Protein AF-A0A8T1RZ19-F1 (afdb_monomer)

Nearest PDB structures (foldseek):
  5yfg-assembly1_A  TM=2.828E-01  e=3.530E+00  Homo sapiens

Sequence (236 aa):
MKEQFAKAVPTILQMCQPYFEYLESTARSYSSSLGTLQLSVRKRLLEISEQLALRLEQLVLMYASFSFVSLQDPDPFNVSSFFCGCFWLSEWLQVSVFRFCISAPYTAACLPRILYKKMCWNLDVLEEEVDARDRRRRQRPAYYFLCFRDMGREKAVKMKKVWSIGRWVPLIDRQHSSDILHSVLCPQTMVDLQPLLTIGFEEPSHTLATYLLVQTLSASPCAPLPCPGASREPLH

pLDDT: mean 74.81, std 19.63, range [32.34, 95.75]

Secondary structure (DSSP, 8-state):
-HHHHHHHHHHHHHHHHHHHHHHHHHHH-TT-TTTT--HHHHHHHHHHHHHHHHHHHHHHHHHHHTTSS--STT-TT--SEEEEEEEEEETTEEEEEEEEEEEEEEE-SSSS-EEEEEEEEEEEE------TT-TT--PPPEEEEEEEEE---TT-SS--EEEEEEEEEE----TT---TTTTTS--S-SEEEEEEEEEESSPPPHHHHHHHHHHHHHT-------------PPP-

InterPro domains:
  IPR021748 Protein of unknown function DUF3314 [PF11771] (63-217)

Foldseek 3Di:
DLQVLLVVLVVVLVVCAVLLAVLCACLPAPPNPCVPVDPVVSVVSVVVLLVVVVVSLVVVVVCVVVVSYDCDDPDPSHPQKGWSHKYHLDPFKIKTKMAGSFFCWAQFPDPPRTKTFGMKIWIGGHDDPDDPPCVPCRPPIKMKTWIWDFPDDPPDPDTQIWIFMWIKDAPDDPVPDPDPPVVVPDPHRRIHTHTQGTDGRDDDGSSVVVVVVSCSVVVPPDDDPPDPDDDDDDDD

Organism: Chelydra serpentina (NCBI:txid8475)

Structure (mmCIF, N/CA/C/O backbone):
data_AF-A0A8T1RZ19-F1
#
_entry.id   AF-A0A8T1RZ19-F1
#
loop_
_atom_site.group_PDB
_atom_site.id
_atom_site.type_symbol
_atom_site.label_atom_id
_atom_site.label_alt_id
_atom_site.label_comp_id
_atom_site.label_asym_id
_atom_site.label_entity_id
_atom_site.label_seq_id
_atom_site.pdbx_PDB_ins_code
_atom_site.Cartn_x
_atom_site.Cartn_y
_atom_site.Cartn_z
_atom_site.occupancy
_atom_site.B_iso_or_equiv
_atom_site.auth_seq_id
_atom_site.auth_comp_id
_atom_site.auth_asym_id
_atom_site.auth_atom_id
_atom_site.pdbx_PDB_model_num
ATOM 1 N N . MET A 1 1 ? -1.738 16.190 28.076 1.00 62.28 1 MET A N 1
ATOM 2 C CA . MET A 1 1 ? -1.172 14.823 28.004 1.00 62.28 1 MET A CA 1
ATOM 3 C C . MET A 1 1 ? -1.719 14.041 26.806 1.00 62.28 1 MET A C 1
ATOM 5 O O . MET A 1 1 ? -0.939 13.748 25.914 1.00 62.28 1 MET A O 1
ATOM 9 N N . LYS A 1 2 ? -3.036 13.787 26.702 1.00 71.94 2 LYS A N 1
ATOM 10 C CA . LYS A 1 2 ? -3.654 13.079 25.555 1.00 71.94 2 LYS A CA 1
ATOM 11 C C . LYS A 1 2 ? -3.298 13.679 24.181 1.00 71.94 2 LYS A C 1
ATOM 13 O O . LYS A 1 2 ? -2.942 12.959 23.260 1.00 71.94 2 LYS A O 1
ATOM 18 N N . GLU A 1 3 ? -3.313 15.006 24.081 1.00 75.75 3 GLU A N 1
ATOM 19 C CA . GLU A 1 3 ? -3.005 15.741 22.845 1.00 75.75 3 GLU A CA 1
ATOM 20 C C . GLU A 1 3 ? -1.529 15.634 22.410 1.00 75.75 3 GLU A C 1
ATOM 22 O O . GLU A 1 3 ? -1.227 15.639 21.222 1.00 75.75 3 GLU A O 1
ATOM 27 N N . GLN A 1 4 ? -0.597 15.488 23.358 1.00 80.12 4 GLN A N 1
ATOM 28 C CA . GLN A 1 4 ? 0.822 15.284 23.039 1.00 80.12 4 GLN A CA 1
ATOM 29 C C . GLN A 1 4 ? 1.044 13.894 22.429 1.00 80.12 4 GLN A C 1
ATOM 31 O O . GLN A 1 4 ? 1.753 13.772 21.435 1.00 80.12 4 GLN A O 1
ATOM 36 N N . PHE A 1 5 ? 0.378 12.865 22.965 1.00 78.12 5 PHE A N 1
ATOM 37 C CA . PHE A 1 5 ? 0.396 11.516 22.390 1.00 78.12 5 PHE A CA 1
ATOM 38 C C . PHE A 1 5 ? -0.295 11.453 21.023 1.00 78.12 5 PHE A C 1
ATOM 40 O O . PHE A 1 5 ? 0.210 10.788 20.122 1.00 78.12 5 PHE A O 1
ATOM 47 N N . ALA A 1 6 ? -1.392 12.196 20.842 1.00 79.19 6 ALA A N 1
ATOM 48 C CA . ALA A 1 6 ? -2.078 12.311 19.556 1.00 79.19 6 ALA A CA 1
ATOM 49 C C . ALA A 1 6 ? -1.181 12.930 18.467 1.00 79.19 6 ALA A C 1
ATOM 51 O O . ALA A 1 6 ? -1.214 12.486 17.325 1.00 79.19 6 ALA A O 1
ATOM 52 N N . LYS A 1 7 ? -0.333 13.907 18.820 1.00 84.31 7 LYS A N 1
ATOM 53 C CA . LYS A 1 7 ? 0.629 14.538 17.894 1.00 84.31 7 LYS A CA 1
ATOM 54 C C . LYS A 1 7 ? 1.897 13.706 17.673 1.00 84.31 7 LYS A C 1
ATOM 56 O O . LYS A 1 7 ? 2.515 13.805 16.612 1.00 84.31 7 LYS A O 1
ATOM 61 N N . ALA A 1 8 ? 2.286 12.878 18.643 1.00 88.00 8 ALA A N 1
ATOM 62 C CA . ALA A 1 8 ? 3.499 12.068 18.562 1.00 88.00 8 ALA A CA 1
ATOM 63 C C . ALA A 1 8 ? 3.444 11.045 17.417 1.00 88.00 8 ALA A C 1
ATOM 65 O O . ALA A 1 8 ? 4.422 10.902 16.689 1.00 88.00 8 ALA A O 1
ATOM 66 N N . VAL A 1 9 ? 2.305 10.372 17.217 1.00 88.62 9 VAL A N 1
ATOM 67 C CA . VAL A 1 9 ? 2.172 9.327 16.186 1.00 88.62 9 VAL A CA 1
ATOM 68 C C . VAL A 1 9 ? 2.323 9.887 14.763 1.00 88.62 9 VAL A C 1
ATOM 70 O O . VAL A 1 9 ? 3.216 9.409 14.063 1.00 88.62 9 VAL A O 1
ATOM 73 N N . PRO A 1 10 ? 1.571 10.922 14.328 1.00 87.00 10 PRO A N 1
ATOM 74 C CA . PRO A 1 10 ? 1.805 11.569 13.034 1.00 87.00 10 PRO A CA 1
ATOM 75 C C . PRO A 1 10 ? 3.248 12.055 12.856 1.00 87.00 10 PRO A C 1
ATOM 77 O O . PRO A 1 10 ? 3.829 11.875 11.790 1.00 87.00 10 PRO A O 1
ATOM 80 N N . THR A 1 11 ? 3.852 12.611 13.914 1.00 90.19 11 THR A N 1
ATOM 81 C CA . THR A 1 11 ? 5.241 13.095 13.876 1.00 90.19 11 THR A CA 1
ATOM 82 C C . THR A 1 11 ? 6.224 11.950 13.632 1.00 90.19 11 THR A C 1
ATOM 84 O O . THR A 1 11 ? 7.093 12.062 12.774 1.00 90.19 11 THR A O 1
ATOM 87 N N . ILE A 1 12 ? 6.083 10.823 14.339 1.00 91.50 12 ILE A N 1
ATOM 88 C CA . ILE A 1 12 ? 6.922 9.633 14.132 1.00 91.50 12 ILE A CA 1
ATOM 89 C C . ILE A 1 12 ? 6.754 9.107 12.706 1.00 91.50 12 ILE A C 1
ATOM 91 O O . ILE A 1 12 ? 7.752 8.851 12.037 1.00 91.50 12 ILE A O 1
ATOM 95 N N . LEU A 1 13 ? 5.514 8.999 12.218 1.00 90.88 13 LEU A N 1
ATOM 96 C CA . LEU A 1 13 ? 5.245 8.553 10.851 1.00 90.88 13 LEU A CA 1
ATOM 97 C C . LEU A 1 13 ? 5.923 9.465 9.821 1.00 90.88 13 LEU A C 1
ATOM 99 O O . LEU A 1 13 ? 6.541 8.958 8.888 1.00 90.88 13 LEU A O 1
ATOM 103 N N . GLN A 1 14 ? 5.872 10.786 10.019 1.00 90.62 14 GLN A N 1
ATOM 104 C CA . GLN A 1 14 ? 6.547 11.762 9.164 1.00 90.62 14 GLN A CA 1
ATOM 105 C C . GLN A 1 14 ? 8.076 11.631 9.229 1.00 90.62 14 GLN A C 1
ATOM 107 O O . GLN A 1 14 ? 8.735 11.618 8.193 1.00 90.62 14 GLN A O 1
ATOM 112 N N . MET A 1 15 ? 8.651 11.468 10.423 1.00 93.25 15 MET A N 1
ATOM 113 C CA . MET A 1 15 ? 10.097 11.266 10.591 1.00 93.25 15 MET A CA 1
ATOM 114 C C . MET A 1 15 ? 10.593 9.967 9.944 1.00 93.25 15 MET A C 1
ATOM 116 O O . MET A 1 15 ? 11.749 9.895 9.532 1.00 93.25 15 MET A O 1
ATOM 120 N N . CYS A 1 16 ? 9.740 8.946 9.832 1.00 93.75 16 CYS A N 1
ATOM 121 C CA . CYS A 1 16 ? 10.072 7.693 9.157 1.00 93.75 16 CYS A CA 1
ATOM 122 C C . CYS A 1 16 ? 10.034 7.788 7.620 1.00 93.75 16 CYS A C 1
ATOM 124 O O . CYS A 1 16 ? 10.650 6.950 6.963 1.00 93.75 16 CYS A O 1
ATOM 126 N N . GLN A 1 17 ? 9.362 8.788 7.036 1.00 93.81 17 GLN A N 1
ATOM 127 C CA . GLN A 1 17 ? 9.228 8.935 5.577 1.00 93.81 17 GLN A CA 1
ATOM 128 C C . GLN A 1 17 ? 10.561 8.904 4.810 1.00 93.81 17 GLN A C 1
ATOM 130 O O . GLN A 1 17 ? 10.668 8.079 3.902 1.00 93.81 17 GLN A O 1
ATOM 135 N N . PRO A 1 18 ? 11.599 9.691 5.171 1.00 94.38 18 PRO A N 1
ATOM 136 C CA . PRO A 1 18 ? 12.872 9.666 4.444 1.00 94.38 18 PRO A CA 1
ATOM 137 C C . PRO A 1 18 ? 13.577 8.304 4.509 1.00 94.38 18 PRO A C 1
ATOM 139 O O . PRO A 1 18 ? 14.281 7.925 3.576 1.00 94.38 18 PRO A O 1
ATOM 142 N N . TYR A 1 19 ? 13.373 7.530 5.581 1.00 94.62 19 TYR A N 1
ATOM 143 C CA . TYR A 1 19 ? 13.935 6.182 5.692 1.00 94.62 19 TYR A CA 1
ATOM 144 C C . TYR A 1 19 ? 13.246 5.216 4.732 1.00 94.62 19 TYR A C 1
ATOM 146 O O . TYR A 1 19 ? 13.922 4.452 4.047 1.00 94.62 19 TYR A O 1
ATOM 154 N N . PHE A 1 20 ? 11.915 5.264 4.651 1.00 95.12 20 PHE A N 1
ATOM 155 C CA . PHE A 1 20 ? 11.170 4.470 3.677 1.00 95.12 20 PHE A CA 1
ATOM 156 C C . PHE A 1 20 ? 11.529 4.837 2.243 1.00 95.12 20 PHE A C 1
ATOM 158 O O . PHE A 1 20 ? 11.749 3.950 1.423 1.00 95.12 20 PHE A O 1
ATOM 165 N N . GLU A 1 21 ? 11.617 6.133 1.951 1.00 93.62 21 GLU A N 1
ATOM 166 C CA . GLU A 1 21 ? 12.041 6.625 0.646 1.00 93.62 21 GLU A CA 1
ATOM 167 C C . GLU A 1 21 ? 13.426 6.093 0.288 1.00 93.62 21 GLU A C 1
ATOM 169 O O . GLU A 1 21 ? 13.589 5.499 -0.774 1.00 93.62 21 GLU A O 1
ATOM 174 N N . TYR A 1 22 ? 14.404 6.189 1.189 1.00 93.75 22 TYR A N 1
ATOM 175 C CA . TYR A 1 22 ? 15.738 5.642 0.950 1.00 93.75 22 TYR A CA 1
ATOM 176 C C . TYR A 1 22 ? 15.725 4.123 0.710 1.00 93.75 22 TYR A C 1
ATOM 178 O O . TYR A 1 22 ? 16.324 3.649 -0.257 1.00 93.75 22 TYR A O 1
ATOM 186 N N . LEU A 1 23 ? 15.036 3.350 1.560 1.00 94.31 23 LEU A N 1
ATOM 187 C CA . LEU A 1 23 ? 14.988 1.887 1.460 1.00 94.31 23 LEU A CA 1
ATOM 188 C C . LEU A 1 23 ? 14.327 1.422 0.155 1.00 94.31 23 LEU A C 1
ATOM 190 O O . LEU A 1 23 ? 14.904 0.602 -0.564 1.00 94.31 23 LEU A O 1
ATOM 194 N N . GLU A 1 24 ? 13.139 1.940 -0.161 1.00 93.62 24 GLU A N 1
ATOM 195 C CA . GLU A 1 24 ? 12.379 1.533 -1.346 1.00 93.62 24 GLU A CA 1
ATOM 196 C C . GLU A 1 24 ? 13.018 2.058 -2.637 1.00 93.62 24 GLU A C 1
ATOM 198 O O . GLU A 1 24 ? 13.171 1.290 -3.590 1.00 93.62 24 GLU A O 1
ATOM 203 N N . SER A 1 25 ? 13.469 3.318 -2.675 1.00 92.62 25 SER A N 1
ATOM 204 C CA . SER A 1 25 ? 14.118 3.881 -3.867 1.00 92.62 25 SER A CA 1
ATOM 205 C C . SER A 1 25 ? 15.413 3.143 -4.203 1.00 92.62 25 SER A C 1
ATOM 207 O O . SER A 1 25 ? 15.614 2.772 -5.361 1.00 92.62 25 SER A O 1
ATOM 209 N N . THR A 1 26 ? 16.246 2.840 -3.202 1.00 91.88 26 THR A N 1
ATOM 210 C CA . THR A 1 26 ? 17.502 2.102 -3.391 1.00 91.88 26 THR A CA 1
ATOM 211 C C . THR A 1 26 ? 17.238 0.664 -3.831 1.00 91.88 26 THR A C 1
ATOM 213 O O . THR A 1 26 ? 17.933 0.140 -4.705 1.00 91.88 26 THR A O 1
ATOM 216 N N . ALA A 1 27 ? 16.226 0.007 -3.259 1.00 91.44 27 ALA A N 1
ATOM 217 C CA . ALA A 1 27 ? 15.927 -1.385 -3.570 1.00 91.44 27 ALA A CA 1
ATOM 218 C C . ALA A 1 27 ? 15.228 -1.577 -4.927 1.00 91.44 27 ALA A C 1
ATOM 220 O O . ALA A 1 27 ? 15.421 -2.628 -5.546 1.00 91.44 27 ALA A O 1
ATOM 221 N N . ARG A 1 28 ? 14.418 -0.605 -5.378 1.00 90.94 28 ARG A N 1
ATOM 222 C CA . ARG A 1 28 ? 13.470 -0.788 -6.494 1.00 90.94 28 ARG A CA 1
ATOM 223 C C . ARG A 1 28 ? 13.643 0.133 -7.691 1.00 90.94 28 ARG A C 1
ATOM 225 O O . ARG A 1 28 ? 13.133 -0.223 -8.749 1.00 90.94 28 ARG A O 1
ATOM 232 N N . SER A 1 29 ? 14.293 1.289 -7.550 1.00 89.62 29 SER A N 1
ATOM 233 C CA . SER A 1 29 ? 14.332 2.253 -8.656 1.00 89.62 29 SER A CA 1
ATOM 234 C C . SER A 1 29 ? 15.105 1.708 -9.854 1.00 89.62 29 SER A C 1
ATOM 236 O O . SER A 1 29 ? 16.144 1.067 -9.682 1.00 89.62 29 SER A O 1
ATOM 238 N N . TYR A 1 30 ? 14.633 2.011 -11.065 1.00 82.25 30 TYR A N 1
ATOM 239 C CA . TYR A 1 30 ? 15.279 1.581 -12.310 1.00 82.25 30 TYR A CA 1
ATOM 240 C C . TYR A 1 30 ? 16.732 2.080 -12.412 1.00 82.25 30 TYR A C 1
ATOM 242 O O . TYR A 1 30 ? 17.606 1.349 -12.870 1.00 82.25 30 TYR A O 1
ATOM 250 N N . SER A 1 31 ? 17.000 3.298 -11.926 1.00 70.38 31 SER A N 1
ATOM 251 C CA . SER A 1 31 ? 18.318 3.941 -11.909 1.00 70.38 31 SER A CA 1
ATOM 252 C C . SER A 1 31 ? 19.182 3.536 -10.715 1.00 70.38 31 SER A C 1
ATOM 254 O O . SER A 1 31 ? 20.248 4.116 -10.510 1.00 70.38 31 SER A O 1
ATOM 256 N N . SER A 1 32 ? 18.736 2.568 -9.902 1.00 65.81 32 SER A N 1
ATOM 257 C CA . SER A 1 32 ? 19.468 2.133 -8.715 1.00 65.81 32 SER A CA 1
ATOM 258 C C . SER A 1 32 ? 20.886 1.712 -9.108 1.00 65.81 32 SER A C 1
ATOM 260 O O . SER A 1 32 ? 21.110 0.661 -9.721 1.00 65.81 32 SER A O 1
ATOM 262 N N . SER A 1 33 ? 21.851 2.551 -8.712 1.00 57.44 33 SER A N 1
ATOM 263 C CA . SER A 1 33 ? 23.290 2.410 -8.966 1.00 57.44 33 SER A CA 1
ATOM 264 C C . SER A 1 33 ? 23.886 1.150 -8.342 1.00 57.44 33 SER A C 1
ATOM 266 O O . SER A 1 33 ? 25.052 0.836 -8.575 1.00 57.44 33 SER A O 1
ATOM 268 N N . LEU A 1 34 ? 23.069 0.379 -7.610 1.00 58.97 34 LEU A N 1
ATOM 269 C CA . LEU A 1 34 ? 23.399 -0.980 -7.237 1.00 58.97 34 LEU A CA 1
ATOM 270 C C . LEU A 1 34 ? 23.739 -1.841 -8.470 1.00 58.97 34 LEU A C 1
ATOM 272 O O . LEU A 1 34 ? 24.503 -2.781 -8.328 1.00 58.97 34 LEU A O 1
ATOM 276 N N . GLY A 1 35 ? 23.238 -1.585 -9.683 1.00 58.53 35 GLY A N 1
ATOM 277 C CA . GLY A 1 35 ? 23.542 -2.469 -10.824 1.00 58.53 35 GLY A CA 1
ATOM 278 C C . GLY A 1 35 ? 23.246 -3.945 -10.483 1.00 58.53 35 GLY A C 1
ATOM 279 O O . GLY A 1 35 ? 22.230 -4.246 -9.847 1.00 58.53 35 GLY A O 1
ATOM 280 N N . THR A 1 36 ? 24.153 -4.870 -10.805 1.00 52.53 36 THR A N 1
ATOM 281 C CA . THR A 1 36 ? 24.126 -6.287 -10.374 1.00 52.53 36 THR A CA 1
ATOM 282 C C . THR A 1 36 ? 24.498 -6.511 -8.895 1.00 52.53 36 THR A C 1
ATOM 284 O O . THR A 1 36 ? 24.780 -7.647 -8.511 1.00 52.53 36 THR A O 1
ATOM 287 N N . LEU A 1 37 ? 24.529 -5.479 -8.035 1.00 55.84 37 LEU A N 1
ATOM 288 C CA . LEU A 1 37 ? 24.702 -5.656 -6.590 1.00 55.84 37 LEU A CA 1
ATOM 289 C C . LEU A 1 37 ? 23.656 -6.642 -6.088 1.00 55.84 37 LEU A C 1
ATOM 291 O O . LEU A 1 37 ? 22.471 -6.595 -6.441 1.00 55.84 37 LEU A O 1
ATOM 295 N N . GLN A 1 38 ? 24.191 -7.564 -5.294 1.00 70.62 38 GLN A N 1
ATOM 296 C CA . GLN A 1 38 ? 23.619 -8.856 -4.991 1.00 70.62 38 GLN A CA 1
ATOM 297 C C . GLN A 1 38 ? 22.138 -8.728 -4.633 1.00 70.62 38 GLN A C 1
ATOM 299 O O . GLN A 1 38 ? 21.756 -7.930 -3.776 1.00 70.62 38 GLN A O 1
ATOM 304 N N . LEU A 1 39 ? 21.304 -9.557 -5.263 1.00 80.25 39 LEU A N 1
ATOM 305 C CA . LEU A 1 39 ? 19.890 -9.748 -4.915 1.00 80.25 39 LEU A CA 1
ATOM 306 C C . LEU A 1 39 ? 19.666 -9.852 -3.393 1.00 80.25 39 LEU A C 1
ATOM 308 O O . LEU A 1 39 ? 18.619 -9.439 -2.902 1.00 80.25 39 LEU A O 1
ATOM 312 N N . SER A 1 40 ? 20.666 -10.335 -2.646 1.00 84.75 40 SER A N 1
ATOM 313 C CA . SER A 1 40 ? 20.707 -10.361 -1.182 1.00 84.75 40 SER A CA 1
ATOM 314 C C . SER A 1 40 ? 20.602 -8.978 -0.526 1.00 84.75 40 SER A C 1
ATOM 316 O O . SER A 1 40 ? 19.836 -8.833 0.421 1.00 84.75 40 SER A O 1
ATOM 318 N N . VAL A 1 41 ? 21.305 -7.954 -1.020 1.00 88.88 41 VAL A N 1
ATOM 319 C CA . VAL A 1 41 ? 21.268 -6.591 -0.459 1.00 88.88 41 VAL A CA 1
ATOM 320 C C . VAL A 1 41 ? 19.900 -5.966 -0.696 1.00 88.88 41 VAL A C 1
ATOM 322 O O . VAL A 1 41 ? 19.282 -5.480 0.247 1.00 88.88 41 VAL A O 1
ATOM 325 N N . ARG A 1 42 ? 19.379 -6.051 -1.928 1.00 88.75 42 ARG A N 1
ATOM 326 C CA . ARG A 1 42 ? 18.023 -5.572 -2.250 1.00 88.75 42 ARG A CA 1
ATOM 327 C C . ARG A 1 42 ? 16.979 -6.263 -1.384 1.00 88.75 42 ARG A C 1
ATOM 329 O O . ARG A 1 42 ? 16.167 -5.596 -0.753 1.00 88.75 42 ARG A O 1
ATOM 336 N N . LYS A 1 43 ? 17.046 -7.594 -1.292 1.00 90.44 43 LYS A N 1
ATOM 337 C CA . LYS A 1 43 ? 16.168 -8.378 -0.422 1.00 90.44 43 LYS A CA 1
ATOM 338 C C . LYS A 1 43 ? 16.259 -7.901 1.028 1.00 90.44 43 LYS A C 1
ATOM 340 O O . LYS A 1 43 ? 15.227 -7.706 1.657 1.00 90.44 43 LYS A O 1
ATOM 345 N N . ARG A 1 44 ? 17.467 -7.645 1.537 1.00 93.31 44 ARG A N 1
ATOM 346 C CA . ARG A 1 44 ? 17.668 -7.194 2.915 1.00 93.31 44 ARG A CA 1
ATOM 347 C C . ARG A 1 44 ? 17.086 -5.807 3.185 1.00 93.31 44 ARG A C 1
ATOM 349 O O . ARG A 1 44 ? 16.479 -5.611 4.231 1.00 93.31 44 ARG A O 1
ATOM 356 N N . LEU A 1 45 ? 17.237 -4.863 2.256 1.00 94.06 45 LEU A N 1
ATOM 357 C CA . LEU A 1 45 ? 16.629 -3.531 2.370 1.00 94.06 45 LEU A CA 1
ATOM 358 C C . LEU A 1 45 ? 15.099 -3.622 2.430 1.00 94.06 45 LEU A C 1
ATOM 360 O O . LEU A 1 45 ? 14.472 -2.970 3.262 1.00 94.06 45 LEU A O 1
ATOM 364 N N . LEU A 1 46 ? 14.508 -4.483 1.599 1.00 94.12 46 LEU A N 1
ATOM 365 C CA . LEU A 1 46 ? 13.065 -4.711 1.582 1.00 94.12 46 LEU A CA 1
ATOM 366 C C . LEU A 1 46 ? 12.563 -5.412 2.850 1.00 94.12 46 LEU A C 1
ATOM 368 O O . LEU A 1 46 ? 11.532 -5.024 3.388 1.00 94.12 46 LEU A O 1
ATOM 372 N N . GLU A 1 47 ? 13.315 -6.380 3.383 1.00 95.19 47 GLU A N 1
ATOM 373 C CA . GLU A 1 47 ? 13.028 -6.993 4.689 1.00 95.19 47 GLU A CA 1
ATOM 374 C C . GLU A 1 47 ? 13.012 -5.948 5.816 1.00 95.19 47 GLU A C 1
ATOM 376 O O . GLU A 1 47 ? 12.140 -5.990 6.683 1.00 95.19 47 GLU A O 1
ATOM 381 N N . ILE A 1 48 ? 13.952 -4.996 5.802 1.00 95.62 48 ILE A N 1
ATOM 382 C CA . ILE A 1 48 ? 14.000 -3.902 6.783 1.00 95.62 48 ILE A CA 1
ATOM 383 C C . ILE A 1 48 ? 12.795 -2.970 6.611 1.00 95.62 48 ILE A C 1
ATOM 385 O O . ILE A 1 48 ? 12.156 -2.626 7.606 1.00 95.62 48 ILE A O 1
ATOM 389 N N . SER A 1 49 ? 12.459 -2.599 5.370 1.00 95.50 49 SER A N 1
ATOM 390 C CA . SER A 1 49 ? 11.272 -1.788 5.062 1.00 95.50 49 SER A CA 1
ATOM 391 C C . SER A 1 49 ? 9.994 -2.455 5.589 1.00 95.50 49 SER A C 1
ATOM 393 O O . SER A 1 49 ? 9.188 -1.823 6.273 1.00 95.50 49 SER A O 1
ATOM 395 N N . GLU A 1 50 ? 9.855 -3.767 5.378 1.00 94.94 50 GLU A N 1
ATOM 396 C CA . GLU A 1 50 ? 8.696 -4.551 5.820 1.00 94.94 50 GLU A CA 1
ATOM 397 C C . GLU A 1 50 ? 8.591 -4.581 7.342 1.00 94.94 50 GLU A C 1
ATOM 399 O O . GLU A 1 50 ? 7.530 -4.315 7.910 1.00 94.94 50 GLU A O 1
ATOM 404 N N . GLN A 1 51 ? 9.704 -4.845 8.026 1.00 95.75 51 GLN A N 1
ATOM 405 C CA . GLN A 1 51 ? 9.737 -4.834 9.484 1.00 95.75 51 GLN A CA 1
ATOM 406 C C . GLN A 1 51 ? 9.392 -3.453 10.044 1.00 95.75 51 GLN A C 1
ATOM 408 O O . GLN A 1 51 ? 8.610 -3.369 10.991 1.00 95.75 51 GLN A O 1
ATOM 413 N N . LEU A 1 52 ? 9.922 -2.377 9.458 1.00 94.81 52 LEU A N 1
ATOM 414 C CA . LEU A 1 52 ? 9.615 -1.015 9.885 1.00 94.81 52 LEU A CA 1
ATOM 415 C C . LEU A 1 52 ? 8.124 -0.699 9.705 1.00 94.81 52 LEU A C 1
ATOM 417 O O . LEU A 1 52 ? 7.488 -0.224 10.646 1.00 94.81 52 LEU A O 1
ATOM 421 N N . ALA A 1 53 ? 7.544 -1.028 8.547 1.00 94.00 53 ALA A N 1
ATOM 422 C CA . ALA A 1 53 ? 6.121 -0.829 8.279 1.00 94.00 53 ALA A CA 1
ATOM 423 C C . ALA A 1 53 ? 5.238 -1.591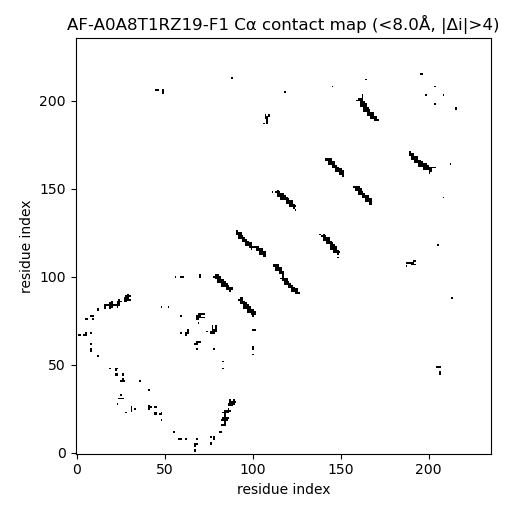 9.278 1.00 94.00 53 ALA A C 1
ATOM 425 O O . ALA A 1 53 ? 4.306 -1.015 9.839 1.00 94.00 53 ALA A O 1
ATOM 426 N N . LEU A 1 54 ? 5.564 -2.855 9.572 1.00 93.88 54 LEU A N 1
ATOM 427 C CA . LEU A 1 54 ? 4.838 -3.656 10.561 1.00 93.88 54 LEU A CA 1
ATOM 428 C C . LEU A 1 54 ? 4.931 -3.064 11.973 1.00 93.88 54 LEU A C 1
ATOM 430 O O . LEU A 1 54 ? 3.938 -3.048 12.700 1.00 93.88 54 LEU A O 1
ATOM 434 N N . ARG A 1 55 ? 6.104 -2.560 12.378 1.00 95.00 55 ARG A N 1
ATOM 435 C CA . ARG A 1 55 ? 6.278 -1.934 13.699 1.00 95.00 55 ARG A CA 1
ATOM 436 C C . ARG A 1 55 ? 5.520 -0.619 13.825 1.00 95.00 55 ARG A C 1
ATOM 438 O O . ARG A 1 55 ? 4.927 -0.376 14.874 1.00 95.00 55 ARG A O 1
ATOM 445 N N . LEU A 1 56 ? 5.494 0.196 12.774 1.00 93.81 56 LEU A N 1
ATOM 446 C CA . LEU A 1 56 ? 4.715 1.434 12.764 1.00 93.81 56 LEU A CA 1
ATOM 447 C C . LEU A 1 56 ? 3.213 1.159 12.772 1.00 93.81 56 LEU A C 1
ATOM 449 O O . LEU A 1 56 ? 2.489 1.795 13.531 1.00 93.81 56 LEU A O 1
ATOM 453 N N . GLU A 1 57 ? 2.747 0.167 12.014 1.00 93.00 57 GLU A N 1
ATOM 454 C CA . GLU A 1 57 ? 1.348 -0.263 12.062 1.00 93.00 57 GLU A CA 1
ATOM 455 C C . GLU A 1 57 ? 0.953 -0.718 13.478 1.00 93.00 57 GLU A C 1
ATOM 457 O O . GLU A 1 57 ? -0.057 -0.264 14.015 1.00 93.00 57 GLU A O 1
ATOM 462 N N . GLN A 1 58 ? 1.776 -1.552 14.123 1.00 93.62 58 GLN A N 1
ATOM 463 C CA . GLN A 1 58 ? 1.558 -1.983 15.510 1.00 93.62 58 GLN A CA 1
ATOM 464 C C . GLN A 1 58 ? 1.515 -0.801 16.486 1.00 93.62 58 GLN A C 1
ATOM 466 O O . GLN A 1 58 ? 0.655 -0.765 17.366 1.00 93.62 58 GLN A O 1
ATOM 471 N N . LEU A 1 59 ? 2.414 0.174 16.322 1.00 93.06 59 LEU A N 1
ATOM 472 C CA . LEU A 1 59 ? 2.445 1.390 17.132 1.00 93.06 59 LEU A CA 1
ATOM 473 C C . LEU A 1 59 ? 1.147 2.194 16.972 1.00 93.06 59 LEU A C 1
ATOM 475 O O . LEU A 1 59 ? 0.529 2.561 17.970 1.00 93.06 59 LEU A O 1
ATOM 479 N N . VAL A 1 60 ? 0.706 2.431 15.734 1.00 91.25 60 VAL A N 1
ATOM 480 C CA . VAL A 1 60 ? -0.528 3.174 15.441 1.00 91.25 60 VAL A CA 1
ATOM 481 C C . VAL A 1 60 ? -1.746 2.458 16.029 1.00 91.25 60 VAL A C 1
ATOM 483 O O . VAL A 1 60 ? -2.552 3.086 16.715 1.00 91.25 60 VAL A O 1
ATOM 486 N N . LEU A 1 61 ? -1.859 1.142 15.827 1.00 91.38 61 LEU A N 1
ATOM 487 C CA . LEU A 1 61 ? -2.956 0.334 16.368 1.00 91.38 61 LEU A CA 1
ATOM 488 C C . LEU A 1 61 ? -2.974 0.335 17.899 1.00 91.38 61 LEU A C 1
ATOM 490 O O . LEU A 1 61 ? -4.041 0.446 18.504 1.00 91.38 61 LEU A O 1
ATOM 494 N N . MET A 1 62 ? -1.803 0.269 18.535 1.00 92.25 62 MET A N 1
ATOM 495 C CA . MET A 1 62 ? -1.688 0.377 19.986 1.00 92.25 62 MET A CA 1
ATOM 496 C C . MET A 1 62 ? -2.213 1.734 20.474 1.00 92.25 62 MET A C 1
ATOM 498 O O . MET A 1 62 ? -3.047 1.775 21.375 1.00 92.25 62 MET A O 1
ATOM 502 N N . TYR A 1 63 ? -1.802 2.844 19.857 1.00 89.94 63 TYR A N 1
ATOM 503 C CA . TYR A 1 63 ? -2.285 4.177 20.239 1.00 89.94 63 TYR A CA 1
ATOM 504 C C . TYR A 1 63 ? -3.786 4.358 19.973 1.00 89.94 63 TYR A C 1
ATOM 506 O O . TYR A 1 63 ? -4.487 4.974 20.781 1.00 89.94 63 TYR A O 1
ATOM 514 N N . ALA A 1 64 ? -4.298 3.785 18.882 1.00 89.06 64 ALA A N 1
ATOM 515 C CA . ALA A 1 64 ? -5.723 3.779 18.577 1.00 89.06 64 ALA A CA 1
ATOM 516 C C . ALA A 1 64 ? -6.523 2.989 19.628 1.00 89.06 64 ALA A C 1
ATOM 518 O O . ALA A 1 64 ? -7.595 3.431 20.035 1.00 89.06 64 ALA A O 1
ATOM 519 N N . SER A 1 65 ? -5.981 1.876 20.143 1.00 89.94 65 SER A N 1
ATOM 520 C CA . SER A 1 65 ? -6.631 1.073 21.194 1.00 89.94 65 SER A CA 1
ATOM 521 C C . SER A 1 65 ? -6.827 1.843 22.506 1.00 89.94 65 SER A C 1
ATOM 523 O O . SER A 1 65 ? -7.823 1.646 23.197 1.00 89.94 65 SER A O 1
ATOM 525 N N . PHE A 1 66 ? -5.942 2.800 22.801 1.00 88.50 66 PHE A N 1
ATOM 526 C CA . PHE A 1 66 ? -6.076 3.730 23.927 1.00 88.50 66 PHE A CA 1
ATOM 527 C C . PHE A 1 66 ? -6.881 4.996 23.582 1.00 88.50 66 PHE A C 1
ATOM 529 O O . PHE A 1 66 ? -6.964 5.925 24.387 1.00 88.50 66 PHE A O 1
ATOM 536 N N . SER A 1 67 ? -7.484 5.059 22.389 1.00 85.25 67 SER A N 1
ATOM 537 C CA . SER A 1 67 ? -8.230 6.220 21.885 1.00 85.25 67 SER A CA 1
ATOM 538 C C . SER A 1 67 ? -7.403 7.516 21.864 1.00 85.25 67 SER A C 1
ATOM 540 O O . SER A 1 67 ? -7.946 8.604 22.094 1.00 85.25 67 SER A O 1
ATOM 542 N N . PHE A 1 68 ? -6.085 7.409 21.640 1.00 83.44 68 PHE A N 1
ATOM 543 C CA . PHE A 1 68 ? -5.195 8.564 21.467 1.00 83.44 68 PHE A CA 1
ATOM 544 C C . PHE A 1 68 ? -5.212 9.116 20.044 1.00 83.44 68 PHE A C 1
ATOM 546 O O . PHE A 1 68 ? -5.018 10.314 19.870 1.00 83.44 68 PHE A O 1
ATOM 553 N N . VAL A 1 69 ? -5.461 8.260 19.055 1.00 83.38 69 VAL A N 1
ATOM 554 C CA . VAL A 1 69 ? -5.578 8.622 17.638 1.00 83.38 69 VAL A CA 1
ATOM 555 C C . VAL A 1 69 ? -6.836 7.992 17.049 1.00 83.38 69 VAL A C 1
ATOM 557 O O . VAL A 1 69 ? -7.199 6.876 17.432 1.00 83.38 69 VAL A O 1
ATOM 560 N N . SER A 1 70 ? -7.500 8.693 16.128 1.00 80.88 70 SER A N 1
ATOM 561 C CA . SER A 1 70 ? -8.560 8.105 15.309 1.00 80.88 70 SER A CA 1
ATOM 562 C C . SER A 1 70 ? -7.978 7.550 14.018 1.00 80.88 70 SER A C 1
ATOM 564 O O . SER A 1 70 ? -7.043 8.099 13.436 1.00 80.88 70 SER A O 1
ATOM 566 N N . LEU A 1 71 ? -8.580 6.462 13.557 1.00 80.25 71 LEU A N 1
ATOM 567 C CA . LEU A 1 71 ? -8.303 5.869 12.252 1.00 80.25 71 LEU A CA 1
ATOM 568 C C . LEU A 1 71 ? -9.484 6.055 11.289 1.00 80.25 71 LEU A C 1
ATOM 570 O O . LEU A 1 71 ? -9.545 5.395 10.257 1.00 80.25 71 LEU A O 1
ATOM 574 N N . GLN A 1 72 ? -10.448 6.907 11.646 1.00 72.06 72 GLN A N 1
ATOM 575 C CA . GLN A 1 72 ? -11.606 7.219 10.813 1.00 72.06 72 GLN A CA 1
ATOM 576 C C . GLN A 1 72 ? -11.346 8.465 9.957 1.00 72.06 72 GLN A C 1
ATOM 578 O O . GLN A 1 72 ? -10.720 9.422 10.413 1.00 72.06 72 GLN A O 1
ATOM 583 N N . ASP A 1 73 ? -11.896 8.469 8.740 1.00 60.34 73 ASP A N 1
ATOM 584 C CA . ASP A 1 73 ? -11.600 9.471 7.709 1.00 60.34 73 ASP A CA 1
ATOM 585 C C . ASP A 1 73 ? -12.002 10.943 7.958 1.00 60.34 73 ASP A C 1
ATOM 587 O O . ASP A 1 73 ? -11.447 11.785 7.256 1.00 60.34 73 ASP A O 1
ATOM 591 N N . PRO A 1 74 ? -12.853 11.343 8.929 1.00 55.09 74 PRO A N 1
ATOM 592 C CA . PRO A 1 74 ? -13.076 12.772 9.169 1.00 55.09 74 PRO A CA 1
ATOM 593 C C . PRO A 1 74 ? -12.120 13.422 10.196 1.00 55.09 74 PRO A C 1
ATOM 595 O O . PRO A 1 74 ? -12.290 14.605 10.483 1.00 55.09 74 PRO A O 1
ATOM 598 N N . ASP A 1 75 ? -11.142 12.709 10.778 1.00 53.09 75 ASP A N 1
ATOM 599 C CA . ASP A 1 75 ? -10.235 13.283 11.797 1.00 53.09 75 ASP A CA 1
ATOM 600 C C . ASP A 1 75 ? -9.073 14.095 11.165 1.00 53.09 75 ASP A C 1
ATOM 602 O O . ASP A 1 75 ? -8.360 13.569 10.309 1.00 53.09 75 ASP A O 1
ATOM 606 N N . PRO A 1 76 ? -8.803 15.350 11.582 1.00 50.62 76 PRO A N 1
ATOM 607 C CA . PRO A 1 76 ? -7.612 16.096 11.154 1.00 50.62 76 PRO A CA 1
ATOM 608 C C . PRO A 1 76 ? -6.268 15.432 11.522 1.00 50.62 76 PRO A C 1
ATOM 610 O O . PRO A 1 76 ? -5.256 15.735 10.893 1.00 50.62 76 PRO A O 1
ATOM 613 N N . PHE A 1 77 ? -6.235 14.533 12.512 1.00 56.22 77 PHE A N 1
ATOM 614 C CA . PHE A 1 77 ? -5.068 13.719 12.888 1.00 56.22 77 PHE A CA 1
ATOM 615 C C . PHE A 1 77 ? -5.164 12.274 12.381 1.00 56.22 77 PHE A C 1
ATOM 617 O O . PHE A 1 77 ? -4.526 11.379 12.938 1.00 56.22 77 PHE A O 1
ATOM 624 N N . ASN A 1 78 ? -5.981 12.030 11.356 1.00 67.69 78 ASN A N 1
ATOM 625 C CA . ASN A 1 78 ? -6.187 10.706 10.790 1.00 67.69 78 ASN A CA 1
ATOM 626 C C . ASN A 1 78 ? -4.853 10.069 10.359 1.00 67.69 78 ASN A C 1
ATOM 628 O O . ASN A 1 78 ? -4.193 10.513 9.422 1.00 67.69 78 ASN A O 1
ATOM 632 N N . VAL A 1 79 ? -4.486 8.988 11.050 1.00 77.81 79 VAL A N 1
ATOM 633 C CA . VAL A 1 79 ? -3.323 8.130 10.754 1.00 77.81 79 VAL A CA 1
ATOM 634 C C . VAL A 1 79 ? -3.771 6.758 10.240 1.00 77.81 79 VAL A C 1
ATOM 636 O O . VAL A 1 79 ? -3.097 5.745 10.434 1.00 77.81 79 VAL A O 1
ATOM 639 N N . SER A 1 80 ? -4.937 6.709 9.583 1.00 80.38 80 SER A N 1
ATOM 640 C CA . SER A 1 80 ? -5.492 5.507 8.942 1.00 80.38 80 SER A CA 1
ATOM 641 C C . SER A 1 80 ? -4.557 4.912 7.902 1.00 80.38 80 SER A C 1
ATOM 643 O O . SER A 1 80 ? -4.622 3.706 7.667 1.00 80.38 80 SER A O 1
ATOM 645 N N . SER A 1 81 ? -3.679 5.723 7.310 1.00 86.62 81 SER A N 1
ATOM 646 C CA . SER A 1 81 ? -2.609 5.266 6.438 1.00 86.62 81 SER A CA 1
ATOM 647 C C . SER A 1 81 ? -1.317 6.042 6.654 1.00 86.62 81 SER A C 1
ATOM 649 O O . SER A 1 81 ? -1.318 7.152 7.186 1.00 86.62 81 SER A O 1
ATOM 651 N N . PHE A 1 82 ? -0.205 5.444 6.238 1.00 89.38 82 PHE A N 1
ATOM 652 C CA . PHE A 1 82 ? 1.104 6.081 6.250 1.00 89.38 82 PHE A CA 1
ATOM 653 C C . PHE A 1 82 ? 1.905 5.721 5.000 1.00 89.38 82 PHE A C 1
ATOM 655 O O . PHE A 1 82 ? 1.653 4.711 4.340 1.00 89.38 82 PHE A O 1
ATOM 662 N N . PHE A 1 83 ? 2.866 6.581 4.677 1.00 90.19 83 PHE A N 1
ATOM 663 C CA . PHE A 1 83 ? 3.777 6.417 3.552 1.00 90.19 83 PHE A CA 1
ATOM 664 C C . PHE A 1 83 ? 4.794 5.306 3.832 1.00 90.19 83 PHE A C 1
ATOM 666 O O . PHE A 1 83 ? 5.433 5.292 4.883 1.00 90.19 83 PHE A O 1
ATOM 673 N N . CYS A 1 84 ? 4.947 4.392 2.878 1.00 92.06 84 CYS A N 1
ATOM 674 C CA . CYS A 1 84 ? 5.868 3.258 2.940 1.00 92.06 84 CYS A CA 1
ATOM 675 C C . CYS A 1 84 ? 6.999 3.349 1.914 1.00 92.06 84 CYS A C 1
ATOM 677 O O . CYS A 1 84 ? 7.735 2.382 1.763 1.00 92.06 84 CYS A O 1
ATOM 679 N N . GLY A 1 85 ? 7.155 4.485 1.234 1.00 93.00 85 GLY A N 1
ATOM 680 C CA . GLY A 1 85 ? 8.272 4.746 0.332 1.00 93.00 85 GLY A CA 1
ATOM 681 C C . GLY A 1 85 ? 7.827 5.122 -1.072 1.00 93.00 85 GLY A C 1
ATOM 682 O O . GLY A 1 85 ? 6.655 5.008 -1.437 1.00 93.00 85 GLY A O 1
ATOM 683 N N . CYS A 1 86 ? 8.789 5.578 -1.862 1.00 93.75 86 CYS A N 1
ATOM 684 C CA . CYS A 1 86 ? 8.606 5.880 -3.269 1.00 93.75 86 CYS A CA 1
ATOM 685 C C . CYS A 1 86 ? 9.810 5.380 -4.069 1.00 93.75 86 CYS A C 1
ATOM 687 O O . CYS A 1 86 ? 10.917 5.240 -3.544 1.00 93.75 86 CYS A O 1
ATOM 689 N N . PHE A 1 87 ? 9.585 5.056 -5.336 1.00 93.94 87 PHE A N 1
ATOM 690 C CA . PHE A 1 87 ? 10.634 4.598 -6.242 1.00 93.94 87 PHE A CA 1
ATOM 691 C C . PHE A 1 87 ? 10.244 4.850 -7.696 1.00 93.94 87 PHE A C 1
ATOM 693 O O . PHE A 1 87 ? 9.067 5.016 -8.022 1.00 93.94 87 PHE A O 1
ATOM 700 N N . TRP A 1 88 ? 11.241 4.853 -8.576 1.00 92.44 88 TRP A N 1
ATOM 701 C CA . TRP A 1 88 ? 11.044 5.082 -10.005 1.00 92.44 88 TRP A CA 1
ATOM 702 C C . TRP A 1 88 ? 11.004 3.763 -10.775 1.00 92.44 88 TRP A C 1
ATOM 704 O O . TRP A 1 88 ? 11.952 2.983 -10.723 1.00 92.44 88 TRP A O 1
ATOM 714 N N . LEU A 1 89 ? 9.928 3.516 -11.519 1.00 89.88 89 LEU A N 1
ATOM 715 C CA . LEU A 1 89 ? 9.822 2.378 -12.437 1.00 89.88 89 LEU A CA 1
ATOM 716 C C . LEU A 1 89 ? 10.507 2.637 -13.782 1.00 89.88 89 LEU A C 1
ATOM 718 O O . LEU A 1 89 ? 11.028 1.708 -14.393 1.00 89.88 89 LEU A O 1
ATOM 722 N N . SER A 1 90 ? 10.503 3.889 -14.227 1.00 87.19 90 SER A N 1
ATOM 723 C CA . SER A 1 90 ? 11.197 4.387 -15.417 1.00 87.19 90 SER A CA 1
ATOM 724 C C . SER A 1 90 ? 11.560 5.858 -15.206 1.00 87.19 90 SER A C 1
ATOM 726 O O . SER A 1 90 ? 11.249 6.423 -14.157 1.00 87.19 90 SER A O 1
ATOM 728 N N . GLU A 1 91 ? 12.186 6.494 -16.196 1.00 86.50 91 GLU A N 1
ATOM 729 C CA . GLU A 1 91 ? 12.545 7.922 -16.168 1.00 86.50 91 GLU A CA 1
ATOM 730 C C . GLU A 1 91 ? 11.352 8.855 -15.904 1.00 86.50 91 GLU A C 1
ATOM 732 O O . GLU A 1 91 ? 11.522 9.915 -15.312 1.00 86.50 91 GLU A O 1
ATOM 737 N N . TRP A 1 92 ? 10.142 8.440 -16.281 1.00 85.06 92 TRP A N 1
ATOM 738 C CA . TRP A 1 92 ? 8.922 9.244 -16.174 1.00 85.06 92 TRP A CA 1
ATOM 739 C C . TRP A 1 92 ? 7.860 8.639 -15.255 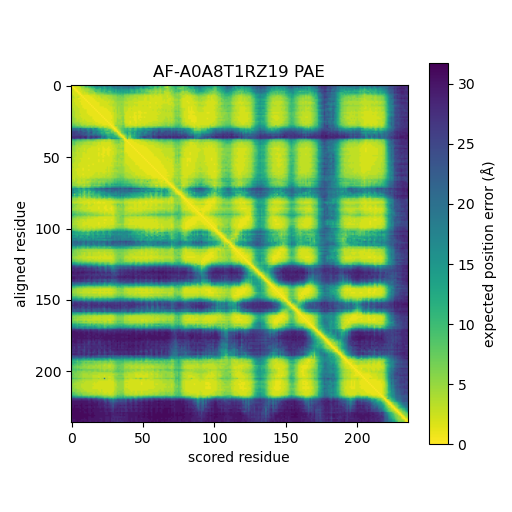1.00 85.06 92 TRP A C 1
ATOM 741 O O . TRP A 1 92 ? 6.802 9.235 -15.102 1.00 85.06 92 TRP A O 1
ATOM 751 N N . LEU A 1 93 ? 8.076 7.456 -14.669 1.00 89.00 93 LEU A N 1
ATOM 752 C CA . LEU A 1 93 ? 7.050 6.777 -13.873 1.00 89.00 93 LEU A CA 1
ATOM 753 C C . LEU A 1 93 ? 7.501 6.590 -12.428 1.00 89.00 93 LEU A C 1
ATOM 755 O O . LEU A 1 93 ? 8.354 5.746 -12.142 1.00 89.00 93 LEU A O 1
ATOM 759 N N . GLN A 1 94 ? 6.874 7.327 -11.515 1.00 91.69 94 GLN A N 1
ATOM 760 C CA . GLN A 1 94 ? 7.100 7.216 -10.079 1.00 91.69 94 GLN A CA 1
ATOM 761 C C . GLN A 1 94 ? 5.959 6.448 -9.412 1.00 91.69 94 GLN A C 1
ATOM 763 O O . GLN A 1 94 ? 4.788 6.612 -9.754 1.00 91.69 94 GLN A O 1
ATOM 768 N N . VAL A 1 95 ? 6.305 5.610 -8.438 1.00 92.25 95 VAL A N 1
ATOM 769 C CA . VAL A 1 95 ? 5.348 4.891 -7.598 1.00 92.25 95 VAL A CA 1
ATOM 770 C C . VAL A 1 95 ? 5.528 5.332 -6.158 1.00 92.25 95 VAL A C 1
ATOM 772 O O . VAL A 1 95 ? 6.607 5.155 -5.596 1.00 92.25 95 VAL A O 1
ATOM 775 N N . SER A 1 96 ? 4.460 5.840 -5.548 1.00 91.88 96 SER A N 1
ATOM 776 C CA . SER A 1 96 ? 4.387 6.105 -4.108 1.00 91.88 96 SER A CA 1
ATOM 777 C C . SER A 1 96 ? 3.529 5.050 -3.420 1.00 91.88 96 SER A C 1
ATOM 779 O O . SER A 1 96 ? 2.422 4.756 -3.873 1.00 91.88 96 SER A O 1
ATOM 781 N N . VAL A 1 97 ? 4.027 4.479 -2.325 1.00 92.75 97 VAL A N 1
ATOM 782 C CA . VAL A 1 97 ? 3.396 3.375 -1.594 1.00 92.75 97 VAL A CA 1
ATO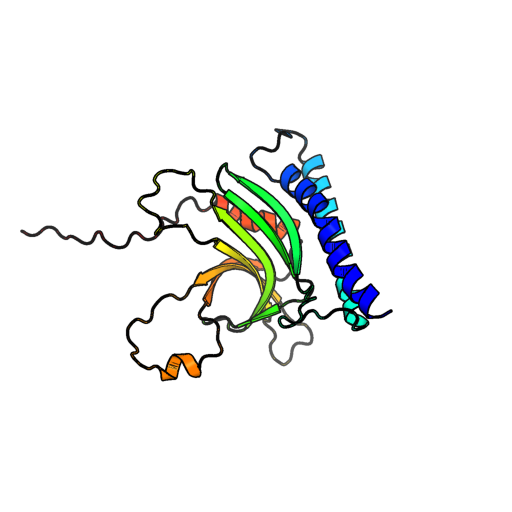M 783 C C . VAL A 1 97 ? 2.813 3.886 -0.284 1.00 92.75 97 VAL A C 1
ATOM 785 O O . VAL A 1 97 ? 3.500 4.543 0.496 1.00 92.75 97 VAL A O 1
ATOM 788 N N . PHE A 1 98 ? 1.568 3.521 0.002 1.00 91.44 98 PHE A N 1
ATOM 789 C CA . PHE A 1 98 ? 0.899 3.811 1.266 1.00 91.44 98 PHE A CA 1
ATOM 790 C C . PHE A 1 98 ? 0.274 2.544 1.839 1.00 91.44 98 PHE A C 1
ATOM 792 O O . PHE A 1 98 ? -0.270 1.709 1.110 1.00 91.44 98 PHE A O 1
ATOM 799 N N . ARG A 1 99 ? 0.311 2.405 3.161 1.00 90.00 99 ARG A N 1
ATOM 800 C CA . ARG A 1 99 ? -0.274 1.271 3.878 1.00 90.00 99 ARG A CA 1
ATOM 801 C C . ARG A 1 99 ? -1.348 1.753 4.830 1.00 90.00 99 ARG A C 1
ATOM 803 O O . ARG A 1 99 ? -1.130 2.713 5.559 1.00 90.00 99 ARG A O 1
ATOM 810 N N . PHE A 1 100 ? -2.484 1.061 4.839 1.00 87.75 100 PHE A N 1
ATOM 811 C CA . PHE A 1 100 ? -3.573 1.335 5.767 1.00 87.75 100 PHE A CA 1
ATOM 812 C C . PHE A 1 100 ? -3.397 0.535 7.068 1.00 87.75 100 PHE A C 1
ATOM 814 O O . PHE A 1 100 ? -3.223 -0.692 7.051 1.00 87.75 100 PHE A O 1
ATOM 821 N N . CYS A 1 101 ? -3.474 1.238 8.199 1.00 84.62 101 CYS A N 1
ATOM 822 C CA . CYS A 1 101 ? -3.390 0.692 9.555 1.00 84.62 101 CYS A CA 1
ATOM 823 C C . CYS A 1 101 ? -4.622 -0.148 9.898 1.00 84.62 101 CYS A C 1
ATOM 825 O O . CYS A 1 101 ? -4.513 -1.194 10.530 1.00 84.62 101 CYS A O 1
ATOM 827 N N . ILE A 1 102 ? -5.795 0.280 9.431 1.00 80.31 102 ILE A N 1
ATOM 828 C CA . ILE A 1 102 ? -7.023 -0.514 9.468 1.00 80.31 102 ILE A CA 1
ATOM 829 C C . ILE A 1 102 ? -7.550 -0.709 8.063 1.00 80.31 102 ILE A C 1
ATOM 831 O O . ILE A 1 102 ? -7.390 0.142 7.193 1.00 80.31 102 ILE A O 1
ATOM 835 N N . SER A 1 103 ? -8.192 -1.847 7.839 1.00 71.44 103 SER A N 1
ATOM 836 C CA . SER A 1 103 ? -8.766 -2.137 6.539 1.00 71.44 103 SER A CA 1
ATOM 837 C C . SER A 1 103 ? -9.972 -1.235 6.284 1.00 71.44 103 SER A C 1
ATOM 839 O O . SER A 1 103 ? -11.045 -1.462 6.841 1.00 71.44 103 SER A O 1
ATOM 841 N N . ALA A 1 104 ? -9.782 -0.202 5.464 1.00 65.12 104 ALA A N 1
ATOM 842 C CA . ALA A 1 104 ? -10.814 0.787 5.194 1.00 65.12 104 ALA A CA 1
ATOM 843 C C . ALA A 1 104 ? -11.897 0.167 4.295 1.00 65.12 104 ALA A C 1
ATOM 845 O O . ALA A 1 104 ? -11.563 -0.329 3.207 1.00 65.12 104 ALA A O 1
ATOM 846 N N . PRO A 1 105 ? -13.174 0.151 4.724 1.00 67.56 105 PRO A N 1
ATOM 847 C CA . PRO A 1 105 ? -14.252 -0.344 3.889 1.00 67.56 105 PRO A CA 1
ATOM 848 C C . PRO A 1 105 ? -14.420 0.582 2.684 1.00 67.56 105 PRO A C 1
ATOM 850 O O . PRO A 1 105 ? -14.493 1.802 2.801 1.00 67.56 105 PRO A O 1
ATOM 853 N N . TYR A 1 106 ? -14.497 -0.019 1.511 1.00 64.44 106 TYR A N 1
ATOM 854 C CA . TYR A 1 106 ? -14.776 0.636 0.252 1.00 64.44 106 TYR A CA 1
ATOM 855 C C . TYR A 1 106 ? -15.992 -0.026 -0.371 1.00 64.44 106 TYR A C 1
ATOM 857 O O . TYR A 1 106 ? -16.026 -1.247 -0.548 1.00 64.44 106 TYR A O 1
ATOM 865 N N . THR A 1 107 ? -16.986 0.795 -0.704 1.00 62.34 107 THR A N 1
ATOM 866 C CA . THR A 1 107 ? -18.147 0.315 -1.443 1.00 62.34 107 THR A CA 1
ATOM 867 C C . THR A 1 107 ? -17.902 0.536 -2.928 1.00 62.34 107 THR A C 1
ATOM 869 O O . THR A 1 107 ? -17.925 1.676 -3.383 1.00 62.34 107 THR A O 1
ATOM 872 N N . ALA A 1 108 ? -17.624 -0.536 -3.668 1.00 61.03 108 ALA A N 1
ATOM 873 C CA . ALA A 1 108 ? -17.490 -0.473 -5.119 1.00 61.03 108 ALA A CA 1
ATOM 874 C C . ALA A 1 108 ? -18.873 -0.369 -5.777 1.00 61.03 108 ALA A C 1
ATOM 876 O O . ALA A 1 108 ? -19.857 -0.927 -5.276 1.00 61.03 108 ALA A O 1
ATOM 877 N N . ALA A 1 109 ? -18.951 0.340 -6.904 1.00 59.69 109 ALA A N 1
ATOM 878 C CA . ALA A 1 109 ? -20.193 0.468 -7.660 1.00 59.69 109 ALA A CA 1
ATOM 879 C C . ALA A 1 109 ? -20.602 -0.860 -8.321 1.00 59.69 109 ALA A C 1
ATOM 881 O O . ALA A 1 109 ? -21.793 -1.180 -8.391 1.00 59.69 109 ALA A O 1
ATOM 882 N N . CYS A 1 110 ? -19.627 -1.653 -8.778 1.00 60.81 110 CYS A N 1
ATOM 883 C CA . CYS A 1 110 ? -19.853 -2.983 -9.335 1.00 60.81 110 CYS A CA 1
ATOM 884 C C . CYS A 1 110 ? -19.530 -4.094 -8.324 1.00 60.81 110 CYS A C 1
ATOM 886 O O . CYS A 1 110 ? -18.951 -3.872 -7.261 1.00 60.81 110 CYS A O 1
ATOM 888 N N . LEU A 1 111 ? -19.979 -5.320 -8.621 1.00 57.59 111 LEU A N 1
ATOM 889 C CA . LEU A 1 111 ? -19.710 -6.471 -7.760 1.00 57.59 111 LEU A CA 1
ATOM 890 C C . LEU A 1 111 ? -18.217 -6.852 -7.810 1.00 57.59 111 LEU A C 1
ATOM 892 O O . LEU A 1 111 ? -17.665 -6.949 -8.904 1.00 57.59 111 LEU A O 1
ATOM 896 N N . PRO A 1 112 ? -17.589 -7.179 -6.664 1.00 61.56 112 PRO A N 1
ATOM 897 C CA . PRO A 1 112 ? -18.164 -7.239 -5.316 1.00 61.56 112 PRO A CA 1
ATOM 898 C C . PRO A 1 112 ? -18.324 -5.850 -4.671 1.00 61.56 112 PRO A C 1
ATOM 900 O O . PRO A 1 112 ? -17.385 -5.065 -4.632 1.00 61.56 112 PRO A O 1
ATOM 903 N N . ARG A 1 113 ? -19.505 -5.587 -4.089 1.00 65.88 113 ARG A N 1
ATOM 904 C CA . ARG A 1 113 ? -19.860 -4.268 -3.533 1.00 65.88 113 ARG A CA 1
ATOM 905 C C . ARG A 1 113 ? -19.031 -3.867 -2.319 1.00 65.88 113 ARG A C 1
ATOM 907 O O . ARG A 1 113 ? -18.862 -2.680 -2.114 1.00 65.88 113 ARG A O 1
ATOM 914 N N . ILE A 1 114 ? -18.541 -4.809 -1.511 1.00 73.38 114 ILE A N 1
ATOM 915 C CA . ILE A 1 114 ? -17.761 -4.506 -0.303 1.00 73.38 114 ILE A CA 1
ATOM 916 C C . ILE A 1 114 ? -16.345 -5.039 -0.482 1.00 73.38 114 ILE A C 1
ATOM 918 O O . ILE A 1 114 ? -16.129 -6.244 -0.631 1.00 73.38 114 ILE A O 1
ATOM 922 N N . LEU A 1 115 ? -15.390 -4.119 -0.450 1.00 79.62 115 LEU A N 1
ATOM 923 C CA . LEU A 1 115 ? -13.963 -4.384 -0.508 1.00 79.62 115 LEU A CA 1
ATOM 924 C C . LEU A 1 115 ? -13.278 -3.667 0.643 1.00 79.62 115 LEU A C 1
ATOM 926 O O . LEU A 1 115 ? -13.701 -2.599 1.066 1.00 79.62 115 LEU A O 1
ATOM 930 N N . TYR A 1 116 ? -12.195 -4.241 1.133 1.00 83.19 116 TYR A N 1
ATOM 931 C CA . TYR A 1 116 ? -11.420 -3.670 2.219 1.00 83.19 116 TYR A CA 1
ATOM 932 C C . TYR A 1 116 ? -10.021 -3.347 1.720 1.00 83.19 116 TYR A C 1
ATOM 934 O O . TYR A 1 116 ? -9.305 -4.248 1.283 1.00 8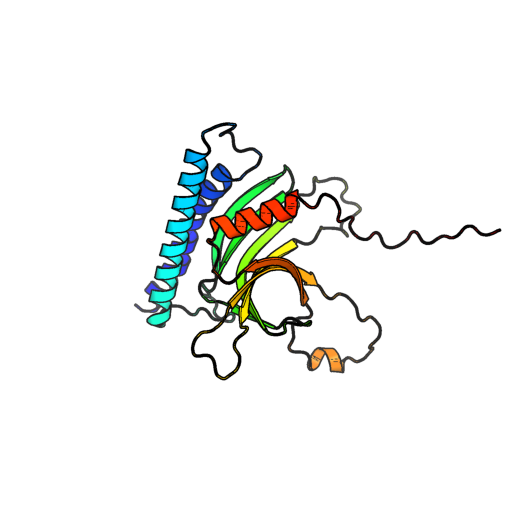3.19 116 TYR A O 1
ATOM 942 N N . LYS A 1 117 ? -9.633 -2.071 1.772 1.00 85.56 117 LYS A N 1
ATOM 943 C CA . LYS A 1 117 ? -8.324 -1.596 1.303 1.00 85.56 117 LYS A CA 1
ATOM 944 C C . LYS A 1 117 ? -7.253 -1.856 2.362 1.00 85.56 117 LYS A C 1
ATOM 946 O O . LYS A 1 117 ? -7.481 -1.597 3.541 1.00 85.56 117 LYS A O 1
ATOM 951 N N . LYS A 1 118 ? -6.081 -2.338 1.946 1.00 89.25 118 LYS A N 1
ATOM 952 C CA . LYS A 1 118 ? -4.919 -2.569 2.823 1.00 89.25 118 LYS A CA 1
ATOM 953 C C . LYS A 1 118 ? -3.678 -1.787 2.406 1.00 89.25 118 LYS A C 1
ATOM 955 O O . LYS A 1 118 ? -2.938 -1.327 3.271 1.00 89.25 118 LYS A O 1
ATOM 960 N N . MET A 1 119 ? -3.475 -1.583 1.108 1.00 90.25 119 MET A N 1
ATOM 961 C CA . MET A 1 119 ? -2.407 -0.731 0.572 1.00 90.25 119 MET A CA 1
ATOM 962 C C . MET A 1 119 ? -2.911 0.083 -0.615 1.00 90.25 119 MET A C 1
ATOM 964 O O . MET A 1 119 ? -3.863 -0.330 -1.281 1.00 90.25 119 MET A O 1
ATOM 968 N N . CYS A 1 120 ? -2.265 1.218 -0.866 1.00 90.62 120 CYS A N 1
ATOM 969 C CA . CYS A 1 120 ? -2.462 2.072 -2.030 1.00 90.62 120 CYS A CA 1
ATOM 970 C C . CYS A 1 120 ? -1.118 2.314 -2.717 1.00 90.62 120 CYS A C 1
ATOM 972 O O . CYS A 1 120 ? -0.111 2.540 -2.046 1.00 90.62 120 CYS A O 1
ATOM 974 N N . TRP A 1 121 ? -1.123 2.308 -4.043 1.00 92.62 121 TRP A N 1
ATOM 975 C CA . TRP A 1 121 ? -0.015 2.770 -4.864 1.00 92.62 121 TRP A CA 1
ATOM 976 C C . TRP A 1 121 ? -0.499 3.900 -5.756 1.00 92.62 121 TRP A C 1
ATOM 978 O O . TRP A 1 121 ? -1.478 3.737 -6.490 1.00 92.62 121 TRP A O 1
ATOM 988 N N . ASN A 1 122 ? 0.199 5.026 -5.699 1.00 89.88 122 ASN A N 1
ATOM 989 C CA . ASN A 1 122 ? -0.043 6.158 -6.579 1.00 89.88 122 ASN A CA 1
ATOM 990 C C . ASN A 1 122 ? 1.011 6.111 -7.679 1.00 89.88 122 ASN A C 1
ATOM 992 O O . ASN A 1 122 ? 2.203 6.074 -7.374 1.00 89.88 122 ASN A O 1
ATOM 996 N N . LEU A 1 123 ? 0.562 6.057 -8.930 1.00 88.94 123 LEU A N 1
ATOM 997 C CA . LEU A 1 123 ? 1.420 6.162 -10.100 1.00 88.94 123 LEU A CA 1
ATOM 998 C C . LEU A 1 123 ? 1.332 7.577 -10.648 1.00 88.94 123 LEU A C 1
ATOM 1000 O O . LEU A 1 123 ? 0.282 7.977 -11.164 1.00 88.94 123 LEU A O 1
ATOM 1004 N N . ASP A 1 124 ? 2.452 8.280 -10.566 1.00 86.69 124 ASP A N 1
ATOM 1005 C CA . ASP A 1 124 ? 2.627 9.627 -11.082 1.00 86.69 124 ASP A CA 1
ATOM 1006 C C . ASP A 1 124 ? 3.487 9.561 -12.350 1.00 86.69 124 ASP A C 1
ATOM 1008 O O . ASP A 1 124 ? 4.564 8.957 -12.356 1.00 86.69 124 ASP A O 1
ATOM 1012 N N . VAL A 1 125 ? 2.982 10.144 -13.442 1.00 83.25 125 VAL A N 1
ATOM 1013 C CA . VAL A 1 125 ? 3.699 10.246 -14.720 1.00 83.25 125 VAL A CA 1
ATOM 1014 C C . VAL A 1 125 ? 4.283 11.650 -14.829 1.00 83.25 125 VAL A C 1
ATOM 1016 O O . VAL A 1 125 ? 3.537 12.629 -14.861 1.00 83.25 125 VAL A O 1
ATOM 1019 N N . LEU A 1 126 ? 5.609 11.746 -14.868 1.00 76.69 126 LEU A N 1
ATOM 1020 C CA . LEU A 1 126 ? 6.327 12.990 -15.101 1.00 76.69 126 LEU A CA 1
ATOM 1021 C C . LEU A 1 126 ? 6.287 13.297 -16.604 1.00 76.69 126 LEU A C 1
ATOM 1023 O O . LEU A 1 126 ? 6.942 12.627 -17.398 1.00 76.69 126 LEU A O 1
ATOM 1027 N N . GLU A 1 127 ? 5.483 14.280 -17.004 1.00 66.50 127 GLU A N 1
ATOM 1028 C CA . GLU A 1 127 ? 5.524 14.824 -18.364 1.00 66.50 127 GLU A CA 1
ATOM 1029 C C . GLU A 1 127 ? 6.754 15.737 -18.491 1.00 66.50 127 GLU A C 1
ATOM 1031 O O . GLU A 1 127 ? 6.922 16.663 -17.694 1.00 66.50 127 GLU A O 1
ATOM 1036 N N . GLU A 1 128 ? 7.616 15.490 -19.485 1.00 53.94 128 GLU A N 1
ATOM 1037 C CA . GLU A 1 128 ? 8.566 16.509 -19.948 1.00 53.94 128 GLU A CA 1
ATOM 1038 C C . GLU A 1 128 ? 7.771 17.743 -20.394 1.00 53.94 128 GLU A C 1
ATOM 1040 O O . GLU A 1 128 ? 6.717 17.607 -21.016 1.00 53.94 128 GLU A O 1
ATOM 1045 N N . GLU A 1 129 ? 8.255 18.945 -20.064 1.00 49.56 129 GLU A N 1
ATOM 1046 C CA . GLU A 1 129 ? 7.638 20.236 -20.402 1.00 49.56 129 GLU A CA 1
ATOM 1047 C C . GLU A 1 129 ? 7.617 20.507 -21.923 1.00 49.56 129 GLU A C 1
ATOM 1049 O O . GLU A 1 129 ? 8.220 21.460 -22.414 1.00 49.56 129 GLU A O 1
ATOM 1054 N N . VAL A 1 130 ? 6.915 19.687 -22.703 1.00 48.44 130 VAL A N 1
ATOM 1055 C CA . VAL A 1 130 ? 6.729 19.897 -24.138 1.00 48.44 130 VAL A CA 1
ATOM 1056 C C . VAL A 1 130 ? 5.348 20.511 -24.365 1.00 48.44 130 VAL A C 1
ATOM 1058 O O . VAL A 1 130 ? 4.309 19.869 -24.256 1.00 48.44 130 VAL A O 1
ATOM 1061 N N . ASP A 1 131 ? 5.392 21.805 -24.675 1.00 44.88 131 ASP A N 1
ATOM 1062 C CA . ASP A 1 131 ? 4.334 22.682 -25.176 1.00 44.88 131 ASP A CA 1
ATOM 1063 C C . ASP A 1 131 ? 3.205 23.117 -24.223 1.00 44.88 131 ASP A C 1
ATOM 1065 O O . ASP A 1 131 ? 2.145 22.511 -24.056 1.00 44.88 131 ASP A O 1
ATOM 1069 N N . ALA A 1 132 ? 3.358 24.359 -23.750 1.00 49.12 132 ALA A N 1
ATOM 1070 C CA . ALA A 1 132 ? 2.392 25.151 -22.987 1.00 49.12 132 ALA A CA 1
ATOM 1071 C C . ALA A 1 132 ? 1.034 25.422 -23.687 1.00 49.12 132 ALA A C 1
ATOM 1073 O O . ALA A 1 132 ? 0.228 26.196 -23.161 1.00 49.12 132 ALA A O 1
ATOM 1074 N N . ARG A 1 133 ? 0.757 24.820 -24.854 1.00 47.72 133 ARG A N 1
ATOM 1075 C CA . ARG A 1 133 ? -0.487 25.022 -25.618 1.00 47.72 133 ARG A CA 1
ATOM 1076 C C . ARG A 1 133 ? -1.534 23.926 -25.429 1.00 47.72 133 ARG A C 1
ATOM 1078 O O . ARG A 1 133 ? -2.696 24.208 -25.702 1.00 47.72 133 ARG A O 1
ATOM 1085 N N . ASP A 1 134 ? -1.181 22.760 -24.880 1.00 47.81 134 ASP A N 1
ATOM 1086 C CA . ASP A 1 134 ? -2.117 21.632 -24.730 1.00 47.81 134 ASP A CA 1
ATOM 1087 C C . ASP A 1 134 ? -2.341 21.217 -23.262 1.00 47.81 134 ASP A C 1
ATOM 1089 O O . ASP A 1 134 ? -2.379 20.047 -22.886 1.00 47.81 134 ASP A O 1
ATOM 1093 N N . ARG A 1 135 ? -2.560 22.219 -22.396 1.00 45.38 135 ARG A N 1
ATOM 1094 C CA . ARG A 1 135 ? -2.819 22.090 -20.940 1.00 45.38 135 ARG A CA 1
ATOM 1095 C C . ARG A 1 135 ? -4.025 21.207 -20.544 1.00 45.38 135 ARG A C 1
ATOM 1097 O O . ARG A 1 135 ? -4.395 21.179 -19.371 1.00 45.38 135 ARG A O 1
ATOM 1104 N N . ARG A 1 136 ? -4.683 20.513 -21.479 1.00 41.31 136 ARG A N 1
ATOM 1105 C CA . ARG A 1 136 ? -5.905 19.725 -21.236 1.00 41.31 136 ARG A CA 1
ATOM 1106 C C . ARG A 1 136 ? -5.678 18.234 -21.000 1.00 41.31 136 ARG A C 1
ATOM 1108 O O . ARG A 1 136 ? -6.644 17.546 -20.677 1.00 41.31 136 ARG A O 1
ATOM 1115 N N . ARG A 1 137 ? -4.447 17.727 -21.098 1.00 45.22 137 ARG A N 1
ATOM 1116 C CA . ARG A 1 137 ? -4.149 16.314 -20.821 1.00 45.22 137 ARG A CA 1
ATOM 1117 C C . ARG A 1 137 ? -3.043 16.122 -19.790 1.00 45.22 137 ARG A C 1
ATOM 1119 O O . ARG A 1 137 ? -2.200 15.271 -19.994 1.00 45.22 137 ARG A O 1
ATOM 1126 N N . ARG A 1 138 ? -3.101 16.815 -18.643 1.00 47.41 138 ARG A N 1
ATOM 1127 C CA . ARG A 1 138 ? -2.407 16.299 -17.448 1.00 47.41 138 ARG A CA 1
ATOM 1128 C C . ARG A 1 138 ? -2.909 14.876 -17.220 1.00 47.41 138 ARG A C 1
ATOM 1130 O O . ARG A 1 138 ? -4.083 14.710 -16.861 1.00 47.41 138 ARG A O 1
ATOM 1137 N N . GLN A 1 139 ? -2.085 13.864 -17.484 1.00 56.97 139 GLN A N 1
ATOM 1138 C CA . GLN A 1 139 ? -2.467 12.491 -17.181 1.00 56.97 139 GLN A CA 1
ATOM 1139 C C . GLN A 1 139 ? -2.771 12.410 -15.685 1.00 56.97 139 GLN A C 1
ATOM 1141 O O . GLN A 1 139 ? -1.951 12.762 -14.840 1.00 56.97 139 GLN A O 1
ATOM 1146 N N . ARG A 1 140 ? -4.012 12.042 -15.346 1.00 63.25 140 ARG A N 1
ATOM 1147 C CA . ARG A 1 140 ? -4.406 11.907 -13.943 1.00 63.25 140 ARG A CA 1
ATOM 1148 C C . ARG A 1 140 ? -3.595 10.766 -13.323 1.00 63.25 140 ARG A C 1
ATOM 1150 O O . ARG A 1 140 ? -3.473 9.728 -13.980 1.00 63.25 140 ARG A O 1
ATOM 1157 N N . PRO A 1 141 ? -3.111 10.923 -12.080 1.00 68.06 141 PRO A N 1
ATOM 1158 C CA . PRO A 1 141 ? -2.424 9.848 -11.383 1.00 68.06 141 PRO A CA 1
ATOM 1159 C C . PRO A 1 141 ? -3.300 8.597 -11.355 1.00 68.06 141 PRO A C 1
ATOM 1161 O O . PRO A 1 141 ? -4.521 8.666 -11.163 1.00 68.06 141 PRO A O 1
ATOM 1164 N N . ALA A 1 142 ? -2.678 7.447 -11.598 1.00 84.12 142 ALA A N 1
ATOM 1165 C CA . ALA A 1 142 ? -3.366 6.169 -11.565 1.00 84.12 142 ALA A CA 1
ATOM 1166 C C . ALA A 1 142 ? -3.215 5.556 -10.171 1.00 84.12 142 ALA A C 1
ATOM 1168 O O . ALA A 1 142 ? -2.106 5.360 -9.683 1.00 84.12 142 ALA A O 1
ATOM 1169 N N . TYR A 1 143 ? -4.338 5.233 -9.537 1.00 87.25 143 TYR A N 1
ATOM 1170 C CA . TYR A 1 143 ? -4.348 4.658 -8.196 1.00 87.25 143 TYR A CA 1
ATOM 1171 C C . TYR A 1 143 ? -4.578 3.155 -8.264 1.00 87.25 143 TYR A C 1
ATOM 1173 O O . TYR A 1 143 ? -5.474 2.690 -8.970 1.00 87.25 143 TYR A O 1
ATOM 1181 N N . TYR A 1 144 ? -3.801 2.396 -7.506 1.00 90.19 144 TYR A N 1
ATOM 1182 C CA . TYR A 1 144 ? -3.929 0.948 -7.389 1.00 90.19 144 TYR A CA 1
ATOM 1183 C C . TYR A 1 144 ? -4.079 0.580 -5.925 1.00 90.19 144 TYR A C 1
ATOM 1185 O O . TYR A 1 144 ? -3.499 1.224 -5.056 1.00 90.19 144 TYR A O 1
ATOM 1193 N N . PHE A 1 145 ? -4.840 -0.470 -5.642 1.00 90.25 145 PHE A N 1
ATOM 1194 C CA . PHE A 1 145 ? -5.119 -0.889 -4.277 1.00 90.25 145 PHE A CA 1
ATOM 1195 C C . PHE A 1 145 ? -4.909 -2.380 -4.098 1.00 90.25 145 PHE A C 1
ATOM 1197 O O . PHE A 1 145 ? -5.329 -3.182 -4.934 1.00 90.25 145 PHE A O 1
ATOM 1204 N N . LEU A 1 146 ? -4.317 -2.739 -2.960 1.00 92.31 146 LEU A N 1
ATOM 1205 C CA . LEU A 1 146 ? -4.430 -4.081 -2.413 1.00 92.31 146 LEU A CA 1
ATOM 1206 C C . LEU A 1 146 ? -5.725 -4.128 -1.623 1.00 92.31 146 LEU A C 1
ATOM 1208 O O . LEU A 1 146 ? -5.873 -3.414 -0.627 1.00 92.31 146 LEU A O 1
ATOM 1212 N N . CYS A 1 147 ? -6.634 -4.985 -2.056 1.00 90.00 147 CYS A N 1
ATOM 1213 C CA . CYS A 1 147 ? -7.925 -5.166 -1.426 1.00 90.00 147 CYS A CA 1
ATOM 1214 C C . CYS A 1 147 ? -8.121 -6.622 -1.022 1.00 90.00 147 CYS A C 1
ATOM 1216 O O . CYS A 1 147 ? -7.577 -7.530 -1.652 1.00 90.00 147 CYS A O 1
ATOM 1218 N N . PHE A 1 148 ? -8.972 -6.849 -0.029 1.00 88.62 148 PHE A N 1
ATOM 1219 C CA . PHE A 1 148 ? -9.602 -8.148 0.149 1.00 88.62 148 PHE A CA 1
ATOM 1220 C C . PHE A 1 148 ? -11.118 -8.031 0.162 1.00 88.62 148 PHE A C 1
ATOM 1222 O O . PHE A 1 148 ? -11.686 -7.017 0.570 1.00 88.62 148 PHE A O 1
ATOM 1229 N N . ARG A 1 149 ? -11.774 -9.107 -0.263 1.00 86.69 149 ARG A N 1
ATOM 1230 C CA . ARG A 1 149 ? -13.200 -9.336 -0.020 1.00 86.69 149 ARG A CA 1
ATOM 1231 C C . ARG A 1 149 ? -13.371 -10.443 1.001 1.00 86.69 149 ARG A C 1
ATOM 1233 O O . ARG A 1 149 ? -12.581 -11.390 1.020 1.00 86.69 149 ARG A O 1
ATOM 1240 N N . ASP A 1 150 ? -14.408 -10.336 1.813 1.00 82.75 150 ASP A N 1
ATOM 1241 C CA . ASP A 1 150 ? -14.832 -11.436 2.667 1.00 82.75 150 ASP A CA 1
ATOM 1242 C C . ASP A 1 150 ? -15.759 -12.371 1.877 1.00 82.75 150 ASP A C 1
ATOM 1244 O O . ASP A 1 150 ? -16.733 -11.931 1.270 1.00 82.75 150 ASP A O 1
ATOM 1248 N N . MET A 1 151 ? -15.425 -13.661 1.849 1.00 73.31 151 MET A N 1
ATOM 1249 C CA . MET A 1 151 ? -16.236 -14.720 1.237 1.00 73.31 151 MET A CA 1
ATOM 1250 C C . MET A 1 151 ? -17.051 -15.499 2.280 1.00 73.31 151 MET A C 1
ATOM 1252 O O . MET A 1 151 ? -17.561 -16.581 1.976 1.00 73.31 151 MET A O 1
ATOM 1256 N N . GLY A 1 152 ? -17.129 -15.007 3.519 1.00 62.84 152 GLY A N 1
ATOM 1257 C CA . GLY A 1 152 ? -17.894 -15.631 4.589 1.00 62.84 152 GLY A CA 1
ATOM 1258 C C . GLY A 1 152 ? -19.351 -15.877 4.190 1.00 62.84 152 GLY A C 1
ATOM 1259 O O . GLY A 1 152 ? -20.076 -14.961 3.814 1.00 62.84 152 GLY A O 1
ATOM 1260 N N . ARG A 1 153 ? -19.804 -17.131 4.308 1.00 54.34 153 ARG A N 1
ATOM 1261 C CA . ARG A 1 153 ? -21.230 -17.403 4.541 1.00 54.34 153 ARG A CA 1
ATOM 1262 C C . ARG A 1 153 ? -21.518 -17.097 6.008 1.00 54.34 153 ARG A C 1
ATOM 1264 O O . ARG A 1 153 ? -20.671 -17.399 6.846 1.00 54.34 153 ARG A O 1
ATOM 1271 N N . GLU A 1 154 ? -22.727 -16.631 6.315 1.00 52.94 154 GLU A N 1
ATOM 1272 C CA . GLU A 1 154 ? -23.232 -16.261 7.658 1.00 52.94 154 GLU A CA 1
ATOM 1273 C C . GLU A 1 154 ? -22.977 -17.281 8.794 1.00 52.94 154 GLU A C 1
ATOM 1275 O O . GLU A 1 154 ? -23.191 -16.967 9.958 1.00 52.94 154 GLU A O 1
ATOM 1280 N N . LYS A 1 155 ? -22.524 -18.507 8.492 1.00 51.34 155 LYS A N 1
ATOM 1281 C CA . LYS A 1 155 ? -22.325 -19.603 9.456 1.00 51.34 155 LYS A CA 1
ATOM 1282 C C . LYS A 1 155 ? -20.869 -20.057 9.643 1.00 51.34 155 LYS A C 1
ATOM 1284 O O . LYS A 1 155 ? -20.633 -20.996 10.399 1.00 51.34 155 LYS A O 1
ATOM 1289 N N . ALA A 1 156 ? -19.888 -19.461 8.961 1.00 54.31 156 ALA A N 1
ATOM 1290 C CA . ALA A 1 156 ? -18.483 -19.853 9.108 1.00 54.31 156 ALA A CA 1
ATOM 1291 C C . ALA A 1 156 ? -17.772 -19.004 10.178 1.00 54.31 156 ALA A C 1
ATOM 1293 O O . ALA A 1 156 ? -17.663 -17.793 10.043 1.00 54.31 156 ALA A O 1
ATOM 1294 N N . VAL A 1 157 ? -17.219 -19.658 11.207 1.00 53.69 157 VAL A N 1
ATOM 1295 C CA . VAL A 1 157 ? -16.484 -19.022 12.327 1.00 53.69 157 VAL A CA 1
ATOM 1296 C C . VAL A 1 157 ? -15.184 -18.327 11.873 1.00 53.69 157 VAL A C 1
ATOM 1298 O O . VAL A 1 157 ? -14.618 -17.518 12.603 1.00 53.69 157 VAL A O 1
ATOM 1301 N N . LYS A 1 158 ? -14.699 -18.607 10.655 1.00 59.62 158 LYS A N 1
ATOM 1302 C CA . LYS A 1 158 ? -13.523 -17.953 10.061 1.00 59.62 158 LYS A CA 1
ATOM 1303 C C . LYS A 1 158 ? -13.901 -17.223 8.774 1.00 59.62 158 LYS A C 1
ATOM 1305 O O . LYS A 1 158 ? -14.336 -17.856 7.812 1.00 59.62 158 LYS A O 1
ATOM 1310 N N . MET A 1 1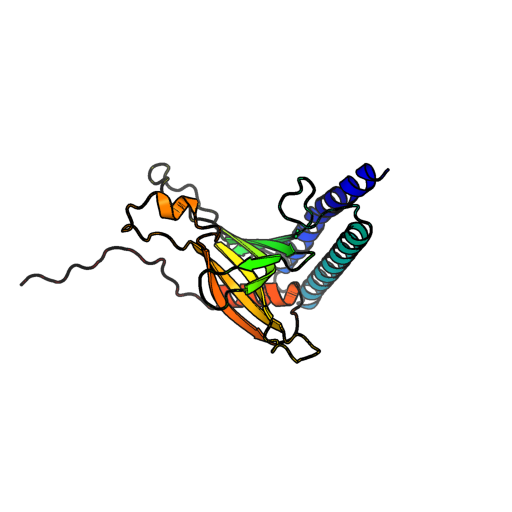59 ? -13.661 -15.909 8.754 1.00 63.41 159 MET A N 1
ATOM 1311 C CA . MET A 1 159 ? -13.685 -15.087 7.540 1.00 63.41 159 MET A CA 1
ATOM 1312 C C . MET A 1 159 ? -12.735 -15.682 6.499 1.00 63.41 159 MET A C 1
ATOM 1314 O O . MET A 1 159 ? -11.557 -15.913 6.787 1.00 63.41 159 MET A O 1
ATOM 1318 N N . LYS A 1 160 ? -13.231 -15.918 5.281 1.00 78.94 160 LYS A N 1
ATOM 1319 C CA . LYS A 1 160 ? -12.405 -16.404 4.171 1.00 78.94 160 LYS A CA 1
ATOM 1320 C C . LYS A 1 160 ? -12.091 -15.221 3.267 1.00 78.94 160 LYS A C 1
ATOM 1322 O O . LYS A 1 160 ? -12.853 -14.907 2.356 1.00 78.94 160 LYS A O 1
ATOM 1327 N N . LYS A 1 161 ? -10.982 -14.544 3.554 1.00 88.62 161 LYS A N 1
ATOM 1328 C CA . LYS A 1 161 ? -10.531 -13.385 2.780 1.00 88.62 161 LYS A CA 1
ATOM 1329 C C . LYS A 1 161 ? -9.971 -13.837 1.436 1.00 88.62 161 LYS A C 1
ATOM 1331 O O . LYS A 1 161 ? -9.251 -14.827 1.379 1.00 88.62 161 LYS A O 1
ATOM 1336 N N . VAL A 1 162 ? -10.300 -13.118 0.369 1.00 91.00 162 VAL A N 1
ATOM 1337 C CA . VAL A 1 162 ? -9.639 -13.261 -0.936 1.00 91.00 162 VAL A CA 1
ATOM 1338 C C . VAL A 1 162 ? -8.968 -11.945 -1.272 1.00 91.00 162 VAL A C 1
ATOM 1340 O O . VAL A 1 162 ? -9.656 -10.931 -1.390 1.00 91.00 162 VAL A O 1
ATOM 1343 N N . TRP A 1 163 ? -7.649 -11.984 -1.418 1.00 93.12 163 TRP A N 1
ATOM 1344 C CA . TRP A 1 163 ? -6.788 -10.844 -1.696 1.00 93.12 163 TRP A CA 1
ATOM 1345 C C . TRP A 1 163 ? -6.611 -10.631 -3.196 1.00 93.12 163 TRP A C 1
ATOM 1347 O O . TRP A 1 163 ? -6.428 -11.583 -3.960 1.00 93.12 163 TRP A O 1
ATOM 1357 N N . SER A 1 164 ? -6.644 -9.371 -3.613 1.00 92.88 164 SER A N 1
ATOM 1358 C CA . SER A 1 164 ? -6.523 -8.961 -5.009 1.00 92.88 164 SER A CA 1
ATOM 1359 C C . SER A 1 164 ? -5.923 -7.566 -5.141 1.00 92.88 164 SER A C 1
ATOM 1361 O O . SER A 1 164 ? -6.151 -6.711 -4.286 1.00 92.88 164 SER A O 1
ATOM 1363 N N . ILE A 1 165 ? -5.231 -7.320 -6.249 1.00 93.44 165 ILE A N 1
ATOM 1364 C CA . ILE A 1 165 ? -4.798 -5.989 -6.675 1.00 93.44 165 ILE A CA 1
ATOM 1365 C C . ILE A 1 165 ? -5.775 -5.488 -7.735 1.00 93.44 165 ILE A C 1
ATOM 1367 O O . ILE A 1 165 ? -6.129 -6.226 -8.660 1.00 93.44 165 ILE A O 1
ATOM 1371 N N . GLY A 1 166 ? -6.206 -4.237 -7.610 1.00 88.94 166 GLY A N 1
ATOM 1372 C CA . GLY A 1 166 ? -7.066 -3.587 -8.593 1.00 88.94 166 GLY A CA 1
ATOM 1373 C C . GLY A 1 166 ? -6.673 -2.138 -8.846 1.00 88.94 166 GLY A C 1
ATOM 1374 O O . GLY A 1 166 ? -6.029 -1.506 -8.010 1.00 88.94 166 GLY A O 1
ATOM 1375 N N . ARG A 1 167 ? -7.078 -1.618 -10.004 1.00 88.19 167 ARG A N 1
ATOM 1376 C CA . ARG A 1 167 ? -6.925 -0.213 -10.387 1.00 88.19 167 ARG A CA 1
ATOM 1377 C C . ARG A 1 167 ? -8.190 0.561 -10.051 1.00 88.19 167 ARG A C 1
ATOM 1379 O O . ARG A 1 167 ? -9.297 0.089 -10.298 1.00 88.19 167 ARG A O 1
ATOM 1386 N N . TRP A 1 168 ? -8.023 1.773 -9.545 1.00 80.56 168 TRP A N 1
ATOM 1387 C CA . TRP A 1 168 ? -9.115 2.713 -9.361 1.00 8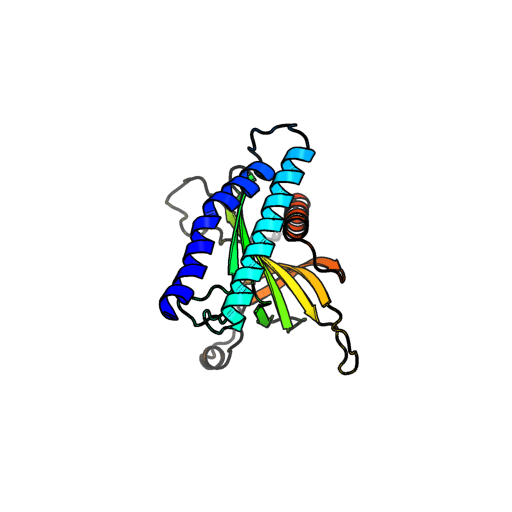0.56 168 TRP A CA 1
ATOM 1388 C C . TRP A 1 168 ? -9.462 3.382 -10.686 1.00 80.56 168 TRP A C 1
ATOM 1390 O O . TRP A 1 168 ? -8.602 4.012 -11.310 1.00 80.56 168 TRP A O 1
ATOM 1400 N N . VAL A 1 169 ? -10.715 3.248 -11.116 1.00 75.75 169 VAL A N 1
ATOM 1401 C CA . VAL A 1 169 ? -11.191 3.807 -12.382 1.00 75.75 169 VAL A CA 1
ATOM 1402 C C . VAL A 1 169 ? -12.395 4.716 -12.123 1.00 75.75 169 VAL A C 1
ATOM 1404 O O . VAL A 1 169 ? -13.421 4.241 -11.628 1.00 75.75 169 VAL A O 1
ATOM 1407 N N . PRO A 1 170 ? -12.297 6.022 -12.447 1.00 66.94 170 PRO A N 1
ATOM 1408 C CA . PRO A 1 170 ? -13.442 6.928 -12.481 1.00 66.94 170 PRO A CA 1
ATOM 1409 C C . PRO A 1 170 ? -14.542 6.382 -13.388 1.00 66.94 170 PRO A C 1
ATOM 1411 O O . PRO A 1 170 ? -14.296 6.119 -14.565 1.00 66.94 170 PRO A O 1
ATOM 1414 N N . LEU A 1 171 ? -15.760 6.255 -12.863 1.00 61.75 171 LEU A N 1
ATOM 1415 C CA . LEU A 1 171 ? -16.944 5.974 -13.672 1.00 61.75 171 LEU A CA 1
ATOM 1416 C C . LEU A 1 171 ? -17.393 7.296 -14.310 1.00 61.75 171 LEU A C 1
ATOM 1418 O O . LEU A 1 171 ? -18.286 7.956 -13.788 1.00 61.75 171 LEU A O 1
ATOM 1422 N N . ILE A 1 172 ? -16.726 7.769 -15.366 1.00 54.94 172 ILE A N 1
ATOM 1423 C CA . ILE A 1 172 ? -17.136 9.025 -16.019 1.00 54.94 172 ILE A CA 1
ATOM 1424 C C . ILE A 1 172 ? -18.250 8.767 -17.049 1.00 54.94 172 ILE A C 1
ATOM 1426 O O . ILE A 1 172 ? -18.102 7.936 -17.940 1.00 54.94 172 ILE A O 1
ATOM 1430 N N . ASP A 1 173 ? -19.313 9.565 -16.884 1.00 44.25 173 ASP A N 1
ATOM 1431 C CA . ASP A 1 173 ? -20.459 9.905 -17.743 1.00 44.25 173 ASP A CA 1
ATOM 1432 C C . ASP A 1 173 ? -21.546 8.853 -18.042 1.00 44.25 173 ASP A C 1
ATOM 1434 O O . ASP A 1 173 ? -21.554 8.179 -19.070 1.00 44.25 173 ASP A O 1
ATOM 1438 N N . ARG A 1 174 ? -22.623 8.875 -17.239 1.00 41.31 174 ARG A N 1
ATOM 1439 C CA . ARG A 1 174 ? -23.973 8.826 -17.826 1.00 41.31 174 ARG A CA 1
ATOM 1440 C C . ARG A 1 174 ? -24.406 10.251 -18.157 1.00 41.31 174 ARG A C 1
ATOM 1442 O O . ARG A 1 174 ? -25.175 10.860 -17.420 1.00 41.31 174 ARG A O 1
ATOM 1449 N N . GLN A 1 175 ? -23.964 10.759 -19.301 1.00 39.62 175 GLN A N 1
ATOM 1450 C CA . GLN A 1 175 ? -24.371 12.063 -19.831 1.00 39.62 175 GLN A CA 1
ATOM 1451 C C . GLN A 1 175 ? -25.819 12.083 -20.377 1.00 39.62 175 GLN A C 1
ATOM 1453 O O . GLN A 1 175 ? -26.126 12.838 -21.293 1.00 39.62 175 GLN A O 1
ATOM 1458 N N . HIS A 1 176 ? -26.732 11.278 -19.816 1.00 40.97 176 HIS A N 1
ATOM 1459 C CA . HIS A 1 176 ? -28.146 11.213 -20.216 1.00 40.97 176 HIS A CA 1
ATOM 1460 C C . HIS A 1 176 ? -29.122 11.002 -19.047 1.00 40.97 176 HIS A C 1
ATOM 1462 O O . HIS A 1 176 ? -30.143 10.338 -19.202 1.00 40.97 176 HIS A O 1
ATOM 1468 N N . SER A 1 177 ? -28.874 11.582 -17.875 1.00 41.47 177 SER A N 1
ATOM 1469 C CA . SER A 1 177 ? -29.990 11.827 -16.953 1.00 41.47 177 SER A CA 1
ATOM 1470 C C . SER A 1 177 ? -29.914 13.245 -16.425 1.00 41.47 177 SER A C 1
ATOM 1472 O O . SER A 1 177 ? -29.148 13.546 -15.513 1.00 41.47 177 SER A O 1
ATOM 1474 N N . SER A 1 178 ? -30.714 14.112 -17.036 1.00 39.03 178 SER A N 1
ATOM 1475 C CA . SER A 1 178 ? -30.955 15.514 -16.697 1.00 39.03 178 SER A CA 1
ATOM 1476 C C . SER A 1 178 ? -31.670 15.703 -15.351 1.00 39.03 178 SER A C 1
ATOM 1478 O O . SER A 1 178 ? -32.470 16.621 -15.215 1.00 39.03 178 SER A O 1
ATOM 1480 N N . ASP A 1 179 ? -31.414 14.846 -14.364 1.00 43.09 179 ASP A N 1
ATOM 1481 C CA . ASP A 1 179 ? -32.094 14.886 -13.075 1.00 43.09 179 ASP A CA 1
ATOM 1482 C C . ASP A 1 179 ? -31.119 15.283 -11.973 1.00 43.09 179 ASP A C 1
ATOM 1484 O O . ASP A 1 179 ? -30.377 14.475 -11.412 1.00 43.09 179 ASP A O 1
ATOM 1488 N N . ILE A 1 180 ? -31.197 16.566 -11.621 1.00 47.59 180 ILE A N 1
ATOM 1489 C CA . ILE A 1 180 ? -30.550 17.229 -10.477 1.00 47.59 180 ILE A CA 1
ATOM 1490 C C . ILE A 1 180 ? -30.837 16.487 -9.149 1.00 47.59 180 ILE A C 1
ATOM 1492 O O . ILE A 1 180 ? -30.102 16.617 -8.172 1.00 47.59 180 ILE A O 1
ATOM 1496 N N . LEU A 1 181 ? -31.873 15.644 -9.113 1.00 40.97 181 LEU A N 1
ATOM 1497 C CA . LEU A 1 181 ? -32.232 14.817 -7.961 1.00 40.97 181 LEU A CA 1
ATOM 1498 C C . LEU A 1 181 ? -31.328 13.581 -7.783 1.00 40.97 181 LEU A C 1
ATOM 1500 O O . LEU A 1 181 ? -31.186 13.099 -6.659 1.00 40.97 181 LEU A O 1
ATOM 1504 N N . HIS A 1 182 ? -30.653 13.095 -8.834 1.00 42.03 182 HIS A N 1
ATOM 1505 C CA . HIS A 1 182 ? -29.745 11.944 -8.726 1.00 42.03 182 HIS A CA 1
ATOM 1506 C C . HIS A 1 182 ? -28.432 12.303 -8.005 1.00 42.03 182 HIS A C 1
ATOM 1508 O O . HIS A 1 182 ? -27.853 11.467 -7.315 1.00 42.03 182 HIS A O 1
ATOM 1514 N N . SER A 1 183 ? -27.969 13.556 -8.098 1.00 41.31 183 SER A N 1
ATOM 1515 C CA . SER A 1 183 ? -26.746 14.015 -7.418 1.00 41.31 183 SER A CA 1
ATOM 1516 C C . SER A 1 183 ? -26.916 14.233 -5.912 1.00 41.31 183 SER A C 1
ATOM 1518 O O . SER A 1 183 ? -25.930 14.200 -5.185 1.00 41.31 183 SER A O 1
ATOM 1520 N N . VAL A 1 184 ? -28.148 14.442 -5.435 1.00 39.22 184 VAL A N 1
ATOM 1521 C CA . VAL A 1 184 ? -28.441 14.702 -4.012 1.00 39.22 184 VAL A CA 1
ATOM 1522 C C . VAL A 1 184 ? -28.637 13.401 -3.218 1.00 39.22 184 VAL A C 1
ATOM 1524 O O . VAL A 1 184 ? -28.403 13.374 -2.014 1.00 39.22 184 VAL A O 1
ATOM 1527 N N . LEU A 1 185 ? -29.021 12.306 -3.883 1.00 37.62 185 LEU A N 1
ATOM 1528 C CA . LEU A 1 185 ? -29.388 11.035 -3.241 1.00 37.62 185 LEU A CA 1
ATOM 1529 C C . LEU A 1 185 ? -28.322 9.932 -3.332 1.00 37.62 185 LEU A C 1
ATOM 1531 O O . LEU A 1 185 ? -28.553 8.840 -2.817 1.00 37.62 185 LEU A O 1
ATOM 1535 N N . CYS A 1 186 ? -27.174 10.170 -3.975 1.00 37.50 186 CYS A N 1
ATOM 1536 C CA . CYS A 1 186 ? -26.166 9.131 -4.204 1.00 37.50 186 CYS A CA 1
ATOM 1537 C C . CYS A 1 186 ? -24.963 9.288 -3.246 1.00 37.50 186 CYS A C 1
ATOM 1539 O O . CYS A 1 186 ? -24.026 10.019 -3.561 1.00 37.50 186 CYS A O 1
ATOM 1541 N N . PRO A 1 187 ? -24.934 8.594 -2.089 1.00 42.72 187 PRO A N 1
ATOM 1542 C CA . PRO A 1 187 ? -23.787 8.605 -1.173 1.00 42.72 187 PRO A CA 1
ATOM 1543 C C . PRO A 1 187 ? -22.610 7.734 -1.653 1.00 42.72 187 PRO A C 1
ATOM 1545 O O . PRO A 1 187 ? -21.577 7.673 -0.991 1.00 42.72 187 PRO A O 1
ATOM 1548 N N . GLN A 1 188 ? -22.748 7.028 -2.781 1.00 49.34 188 GLN A N 1
ATOM 1549 C CA . GLN A 1 188 ? -21.689 6.194 -3.350 1.00 49.34 188 GLN A CA 1
ATOM 1550 C C . GLN A 1 188 ? -20.802 7.025 -4.272 1.00 49.34 188 GLN A C 1
ATOM 1552 O O . GLN A 1 188 ? -21.240 7.513 -5.313 1.00 49.34 188 GLN A O 1
ATOM 1557 N N . THR A 1 189 ? -19.537 7.166 -3.886 1.00 49.34 189 THR A N 1
ATOM 1558 C CA . THR A 1 189 ? -18.475 7.691 -4.740 1.00 49.34 189 THR A CA 1
ATOM 1559 C C . THR A 1 189 ? -18.498 6.950 -6.082 1.00 49.34 189 THR A C 1
ATOM 1561 O O . THR A 1 189 ? -18.395 5.728 -6.124 1.00 49.34 189 THR A O 1
ATOM 1564 N N . MET A 1 190 ? -18.693 7.693 -7.180 1.00 56.06 190 MET A N 1
ATOM 1565 C CA . MET A 1 190 ? -18.829 7.188 -8.557 1.00 56.06 190 MET A CA 1
ATOM 1566 C C . MET A 1 190 ? -17.500 6.649 -9.107 1.00 56.06 190 MET A C 1
ATOM 1568 O O . MET A 1 190 ? -16.914 7.191 -10.046 1.00 56.06 190 MET A O 1
ATOM 1572 N N . VAL A 1 191 ? -16.968 5.609 -8.479 1.00 61.72 191 VAL A N 1
ATOM 1573 C CA . VAL A 1 191 ? -15.676 5.036 -8.829 1.00 61.72 191 VAL A CA 1
ATOM 1574 C C . VAL A 1 191 ? -15.731 3.521 -8.657 1.00 61.72 191 VAL A C 1
ATOM 1576 O O . VAL A 1 191 ? -16.378 3.011 -7.740 1.00 61.72 191 VAL A O 1
ATOM 1579 N N . ASP A 1 192 ? -15.053 2.785 -9.532 1.00 72.12 192 ASP A N 1
ATOM 1580 C CA . ASP A 1 192 ? -15.021 1.325 -9.476 1.00 72.12 192 ASP A CA 1
ATOM 1581 C C . ASP A 1 192 ? -13.592 0.789 -9.380 1.00 72.12 192 ASP A C 1
ATOM 1583 O O . ASP A 1 192 ? -12.619 1.477 -9.714 1.00 72.12 192 ASP A O 1
ATOM 1587 N N . LEU A 1 193 ? -13.469 -0.431 -8.858 1.00 74.75 193 LEU A N 1
ATOM 1588 C CA . LEU A 1 193 ? -12.196 -1.136 -8.795 1.00 74.75 193 LEU A CA 1
ATOM 1589 C C . LEU A 1 193 ? -12.129 -2.132 -9.951 1.00 74.75 193 LEU A C 1
ATOM 1591 O O . LEU A 1 193 ? -12.768 -3.178 -9.904 1.00 74.75 193 LEU A O 1
ATOM 1595 N N . GLN A 1 194 ? -11.298 -1.841 -10.948 1.00 84.25 194 GLN A N 1
ATOM 1596 C CA . GLN A 1 194 ? -10.987 -2.786 -12.013 1.00 84.25 194 GLN A CA 1
ATOM 1597 C C . GLN A 1 194 ? -10.016 -3.849 -11.468 1.00 84.25 194 GLN A C 1
ATOM 1599 O O . GLN A 1 194 ? -8.875 -3.502 -11.141 1.00 84.25 194 GLN A O 1
ATOM 1604 N N . PRO A 1 195 ? -10.412 -5.131 -11.347 1.00 84.25 195 PRO A N 1
ATOM 1605 C CA . PRO A 1 195 ? -9.520 -6.175 -10.853 1.00 84.25 195 PRO A CA 1
ATOM 1606 C C . PRO A 1 195 ? -8.375 -6.405 -11.841 1.00 84.25 195 PRO A C 1
ATOM 1608 O O . PRO A 1 195 ? -8.608 -6.494 -13.045 1.00 84.25 195 PRO A O 1
ATOM 1611 N N . LEU A 1 196 ? -7.149 -6.525 -11.334 1.00 89.25 196 LEU A N 1
ATOM 1612 C CA . LEU A 1 196 ? -5.961 -6.803 -12.148 1.00 89.25 196 LEU A CA 1
ATOM 1613 C C . LEU A 1 196 ? -5.392 -8.183 -11.850 1.00 89.25 196 LEU A C 1
ATOM 1615 O O . LEU A 1 196 ? -5.089 -8.944 -12.761 1.00 89.25 196 LEU A O 1
ATOM 1619 N N . LEU A 1 197 ? -5.259 -8.507 -10.564 1.00 92.56 197 LEU A N 1
ATOM 1620 C CA . LEU A 1 197 ? -4.631 -9.742 -10.117 1.00 92.56 197 LEU A CA 1
ATOM 1621 C C . LEU A 1 197 ? -5.359 -10.288 -8.893 1.00 92.56 197 LEU A C 1
ATOM 1623 O O . LEU A 1 197 ? -5.543 -9.576 -7.908 1.00 92.56 197 LEU A O 1
ATOM 1627 N N . THR A 1 198 ? -5.729 -11.567 -8.928 1.00 92.94 198 THR A N 1
ATOM 1628 C CA . THR A 1 198 ? -6.160 -12.300 -7.728 1.00 92.94 198 THR A CA 1
ATOM 1629 C C . THR A 1 198 ? -4.951 -13.012 -7.134 1.00 92.94 198 THR A C 1
ATOM 1631 O O . THR A 1 198 ? -4.286 -13.763 -7.839 1.00 92.94 198 THR A O 1
ATOM 1634 N N . ILE A 1 199 ? -4.667 -12.775 -5.852 1.00 93.25 199 ILE A N 1
ATOM 1635 C CA . ILE A 1 199 ? -3.494 -13.323 -5.157 1.00 93.25 199 ILE A CA 1
ATOM 1636 C C . ILE A 1 199 ? -3.842 -14.664 -4.509 1.00 93.25 199 ILE A C 1
ATOM 1638 O O . ILE A 1 199 ? -3.161 -15.660 -4.727 1.00 93.25 199 ILE A O 1
ATOM 1642 N N . GLY A 1 200 ? -4.917 -14.707 -3.718 1.00 91.12 200 GLY A N 1
ATOM 1643 C CA . GLY A 1 200 ? -5.306 -15.915 -2.991 1.00 91.12 200 GLY A CA 1
ATOM 1644 C C . GLY A 1 200 ? -5.924 -15.617 -1.632 1.00 91.12 200 GLY A C 1
ATOM 1645 O O . GLY A 1 200 ? -6.554 -14.578 -1.444 1.00 91.12 200 GLY A O 1
ATOM 1646 N N . PHE A 1 201 ? -5.776 -16.553 -0.694 1.00 90.75 201 PHE A N 1
ATOM 1647 C CA . PHE A 1 201 ? -6.414 -16.487 0.627 1.00 90.75 201 PHE A CA 1
ATOM 1648 C C . PHE A 1 201 ? -5.509 -15.932 1.736 1.00 90.75 201 PHE A C 1
ATOM 1650 O O . PHE A 1 201 ? -6.009 -15.499 2.773 1.00 90.75 201 PHE A O 1
ATOM 1657 N N . GLU A 1 202 ? -4.195 -15.939 1.523 1.00 91.06 202 GLU A N 1
ATOM 1658 C CA . GLU A 1 202 ? -3.207 -15.433 2.475 1.00 91.06 202 GLU A CA 1
ATOM 1659 C C . GLU A 1 202 ? -2.925 -13.949 2.224 1.00 91.06 202 GLU A C 1
ATOM 1661 O O . GLU A 1 202 ? -2.886 -13.507 1.074 1.00 91.06 202 GLU A O 1
ATOM 1666 N N . GLU A 1 203 ? -2.770 -13.174 3.302 1.00 91.06 203 GLU A N 1
ATOM 1667 C CA . GLU A 1 203 ? -2.400 -11.762 3.197 1.00 91.06 203 GLU A CA 1
ATOM 1668 C C . GLU A 1 203 ? -0.959 -11.651 2.685 1.00 91.06 203 GLU A C 1
ATOM 1670 O O . GLU A 1 203 ? -0.048 -12.163 3.339 1.00 91.06 203 GLU A O 1
ATOM 1675 N N . PRO A 1 204 ? -0.720 -11.002 1.532 1.00 93.69 204 PRO A N 1
ATOM 1676 C CA . PRO A 1 204 ? 0.635 -10.805 1.049 1.00 93.69 204 PRO A CA 1
ATOM 1677 C C . PRO A 1 204 ? 1.373 -9.789 1.926 1.00 93.69 204 PRO A C 1
ATOM 1679 O O . PRO A 1 204 ? 0.794 -8.814 2.412 1.00 93.69 204 PRO A O 1
ATOM 1682 N N . SER A 1 205 ? 2.685 -9.975 2.052 1.00 92.50 205 SER A N 1
ATOM 1683 C CA . SER A 1 205 ? 3.576 -8.966 2.630 1.00 92.50 205 SER A CA 1
ATOM 1684 C C . SER A 1 205 ? 3.543 -7.671 1.796 1.00 92.50 205 SER A C 1
ATOM 1686 O O . SER A 1 205 ? 3.215 -7.706 0.604 1.00 92.50 205 SER A O 1
ATOM 1688 N N . HIS A 1 206 ? 3.901 -6.521 2.380 1.00 89.00 206 HIS A N 1
ATOM 1689 C CA . HIS A 1 206 ? 3.942 -5.238 1.654 1.00 89.00 206 HIS A CA 1
ATOM 1690 C C . HIS A 1 206 ? 4.906 -5.307 0.464 1.00 89.00 206 HIS A C 1
ATOM 1692 O O . HIS A 1 206 ? 4.613 -4.812 -0.630 1.00 89.00 206 HIS A O 1
ATOM 1698 N N . THR A 1 207 ? 6.041 -5.968 0.681 1.00 92.25 207 THR A N 1
ATOM 1699 C CA . THR A 1 207 ? 7.091 -6.186 -0.306 1.00 92.25 207 THR A CA 1
ATOM 1700 C C . THR A 1 207 ? 6.590 -7.056 -1.449 1.00 92.25 207 THR A C 1
ATOM 1702 O O . THR A 1 207 ? 6.802 -6.708 -2.613 1.00 92.25 207 THR A O 1
ATOM 1705 N N . LEU A 1 208 ? 5.916 -8.167 -1.131 1.00 94.62 208 LEU A N 1
ATOM 1706 C CA . LEU A 1 208 ? 5.363 -9.086 -2.124 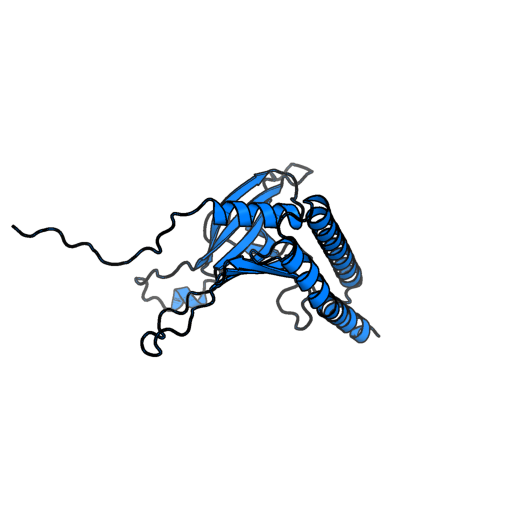1.00 94.62 208 LEU A CA 1
ATOM 1707 C C . LEU A 1 208 ? 4.234 -8.428 -2.918 1.00 94.62 208 LEU A C 1
ATOM 1709 O O . LEU A 1 208 ? 4.220 -8.511 -4.142 1.00 94.62 208 LEU A O 1
ATOM 1713 N N . ALA A 1 209 ? 3.314 -7.737 -2.247 1.00 95.38 209 ALA A N 1
ATOM 1714 C CA . ALA A 1 209 ? 2.206 -7.052 -2.902 1.00 95.38 209 ALA A CA 1
ATOM 1715 C C . ALA A 1 209 ? 2.707 -5.983 -3.887 1.00 95.38 209 ALA A C 1
ATOM 1717 O O . ALA A 1 209 ? 2.234 -5.912 -5.021 1.00 95.38 209 ALA A O 1
ATOM 1718 N N . THR A 1 210 ? 3.716 -5.205 -3.483 1.00 95.12 210 THR A N 1
ATOM 1719 C CA . THR A 1 210 ? 4.344 -4.197 -4.350 1.00 95.12 210 THR A CA 1
ATOM 1720 C C . THR A 1 210 ? 5.078 -4.855 -5.517 1.00 95.12 210 THR A C 1
ATOM 1722 O O . THR A 1 210 ? 4.941 -4.409 -6.651 1.00 95.12 210 THR A O 1
ATOM 1725 N N . TYR A 1 211 ? 5.802 -5.953 -5.275 1.00 94.25 211 TYR A N 1
ATOM 1726 C CA . TYR A 1 211 ? 6.456 -6.721 -6.337 1.00 94.25 211 TYR A CA 1
ATOM 1727 C C . TYR A 1 211 ? 5.454 -7.233 -7.385 1.00 94.25 211 TYR A C 1
ATOM 1729 O O . TYR A 1 211 ? 5.673 -7.049 -8.581 1.00 94.25 211 TYR A O 1
ATOM 1737 N N . LEU A 1 212 ? 4.329 -7.808 -6.946 1.00 95.38 212 LEU A N 1
ATOM 1738 C CA . LEU A 1 212 ? 3.272 -8.301 -7.832 1.00 95.38 212 LEU A CA 1
ATOM 1739 C C . LEU A 1 212 ? 2.638 -7.177 -8.662 1.00 95.38 212 LEU A C 1
ATOM 1741 O O . LEU A 1 212 ? 2.381 -7.373 -9.851 1.00 95.38 212 LEU A O 1
ATOM 1745 N N . LEU A 1 213 ? 2.411 -5.996 -8.070 1.00 94.44 213 LEU A N 1
ATOM 1746 C CA . LEU A 1 213 ? 1.937 -4.829 -8.819 1.00 94.44 213 LEU A CA 1
ATOM 1747 C C . LEU A 1 213 ? 2.940 -4.445 -9.910 1.00 94.44 213 LEU A C 1
ATOM 1749 O O . LEU A 1 213 ? 2.552 -4.329 -11.069 1.00 94.44 213 LEU A O 1
ATOM 1753 N N . VAL A 1 214 ? 4.217 -4.278 -9.553 1.00 92.31 214 VAL A N 1
ATOM 1754 C CA . VAL A 1 214 ? 5.268 -3.891 -10.507 1.00 92.31 214 VAL A CA 1
ATOM 1755 C C . VAL A 1 214 ? 5.359 -4.898 -11.650 1.00 92.31 214 VAL A C 1
ATOM 1757 O O . VAL A 1 214 ? 5.339 -4.501 -12.810 1.00 92.31 214 VAL A O 1
ATOM 1760 N N . GLN A 1 215 ? 5.352 -6.197 -11.344 1.00 92.00 215 GLN A N 1
ATOM 1761 C CA . GLN A 1 215 ? 5.348 -7.247 -12.361 1.00 92.00 215 GLN A CA 1
ATOM 1762 C C . GLN A 1 215 ? 4.117 -7.158 -13.276 1.00 92.00 215 GLN A C 1
ATOM 1764 O O . GLN A 1 215 ? 4.2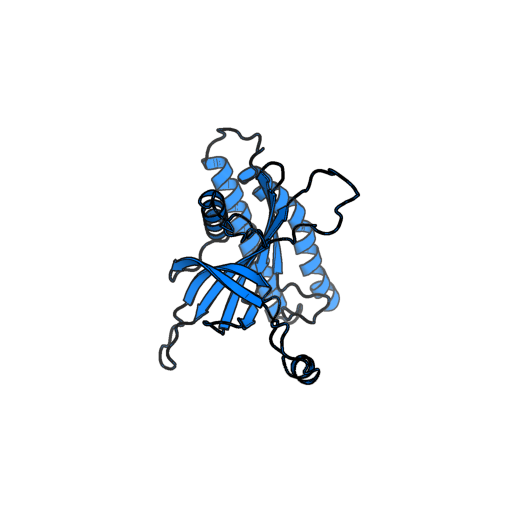50 -7.306 -14.488 1.00 92.00 215 GLN A O 1
ATOM 1769 N N . THR A 1 216 ? 2.934 -6.880 -12.720 1.00 91.56 216 THR A N 1
ATOM 1770 C CA . THR A 1 216 ? 1.689 -6.723 -13.494 1.00 91.56 216 THR A CA 1
ATOM 1771 C C . THR A 1 216 ? 1.758 -5.514 -14.431 1.00 91.56 216 THR A C 1
ATOM 1773 O O . THR A 1 216 ? 1.330 -5.600 -15.580 1.00 91.56 216 THR A O 1
ATOM 1776 N N . LEU A 1 217 ? 2.333 -4.401 -13.968 1.00 88.88 217 LEU A N 1
ATOM 1777 C CA . LEU A 1 217 ? 2.520 -3.189 -14.767 1.00 88.88 217 LEU A CA 1
ATOM 1778 C C . LEU A 1 217 ? 3.543 -3.403 -15.890 1.00 88.88 217 LEU A C 1
ATOM 1780 O O . LEU A 1 217 ? 3.298 -3.000 -17.023 1.00 88.88 217 LEU A O 1
ATOM 1784 N N . SER A 1 218 ? 4.657 -4.081 -15.603 1.00 84.19 218 SER A N 1
ATOM 1785 C CA . SER A 1 218 ? 5.692 -4.392 -16.597 1.00 84.19 218 SER A CA 1
ATOM 1786 C C . SER A 1 218 ? 5.253 -5.448 -17.616 1.00 84.19 218 SER A C 1
ATOM 1788 O O . SER A 1 218 ? 5.683 -5.405 -18.765 1.00 84.19 218 SER A O 1
ATOM 1790 N N . ALA A 1 219 ? 4.393 -6.392 -17.221 1.00 77.69 219 ALA A N 1
ATOM 1791 C CA . ALA A 1 219 ? 3.861 -7.437 -18.099 1.00 77.69 219 ALA A CA 1
ATOM 1792 C C . ALA A 1 219 ? 2.748 -6.945 -19.038 1.00 77.69 219 ALA A C 1
ATOM 1794 O O . ALA A 1 219 ? 2.327 -7.695 -19.917 1.00 77.69 219 ALA A O 1
ATOM 1795 N N . SER A 1 220 ? 2.274 -5.707 -18.873 1.00 61.81 220 SER A N 1
ATOM 1796 C CA . SER A 1 220 ? 1.233 -5.106 -19.703 1.00 61.81 220 SER A CA 1
ATOM 1797 C C . SER A 1 220 ? 1.816 -4.043 -20.649 1.00 61.81 220 SER A C 1
ATOM 1799 O O . SER A 1 220 ? 1.606 -2.851 -20.426 1.00 61.81 220 SER A O 1
ATOM 1801 N N . PRO A 1 221 ? 2.486 -4.425 -21.756 1.00 44.59 221 PRO A N 1
ATOM 1802 C CA . PRO A 1 221 ? 2.897 -3.480 -22.797 1.00 44.59 221 PRO A CA 1
ATOM 1803 C C . PRO A 1 221 ? 1.715 -2.965 -23.643 1.00 44.59 221 PRO A C 1
ATOM 1805 O O . PRO A 1 221 ? 1.916 -2.173 -24.559 1.00 44.59 221 PRO A O 1
ATOM 1808 N N . CYS A 1 222 ? 0.480 -3.411 -23.375 1.00 36.22 222 CYS A N 1
ATOM 1809 C CA . CYS A 1 222 ? -0.685 -3.149 -24.215 1.00 36.22 222 CYS A CA 1
ATOM 1810 C C . CYS A 1 222 ? -1.914 -2.740 -23.388 1.00 36.22 222 CYS A C 1
ATOM 1812 O O . CYS A 1 222 ? -2.848 -3.508 -23.179 1.00 36.22 222 CYS A O 1
ATOM 1814 N N . ALA A 1 223 ? -1.931 -1.491 -22.939 1.00 32.34 223 ALA A N 1
ATOM 1815 C CA . ALA A 1 223 ? -3.177 -0.746 -22.852 1.00 32.34 223 ALA A CA 1
ATOM 1816 C C . ALA A 1 223 ? -2.940 0.570 -23.595 1.00 32.34 223 ALA A C 1
ATOM 1818 O O . ALA A 1 223 ? -2.497 1.540 -22.976 1.00 32.34 223 ALA A O 1
ATOM 1819 N N . PRO A 1 224 ? -3.165 0.628 -24.923 1.00 35.12 224 PRO A N 1
ATOM 1820 C CA . PRO A 1 224 ? -3.363 1.920 -25.547 1.00 35.12 224 PRO A CA 1
ATOM 1821 C C . PRO A 1 224 ? -4.477 2.613 -24.762 1.00 35.12 224 PRO A C 1
ATOM 1823 O O . PRO A 1 224 ? -5.551 2.046 -24.542 1.00 35.12 224 PRO A O 1
ATOM 1826 N N . LEU A 1 225 ? -4.199 3.830 -24.295 1.00 40.75 225 LEU A N 1
ATOM 1827 C CA . LEU A 1 225 ? -5.251 4.771 -23.935 1.00 40.75 225 LEU A CA 1
ATOM 1828 C C . LEU A 1 225 ? -6.310 4.691 -25.046 1.00 40.75 225 LEU A C 1
ATOM 1830 O O . LEU A 1 225 ? -5.928 4.785 -26.216 1.00 40.75 225 LEU A O 1
ATOM 1834 N N . PRO A 1 226 ? -7.601 4.472 -24.745 1.00 34.31 226 PRO A N 1
ATOM 1835 C CA . PRO A 1 226 ? -8.609 4.472 -25.788 1.00 34.31 226 PRO A CA 1
ATOM 1836 C C . PRO A 1 226 ? -8.586 5.851 -26.448 1.00 34.31 226 PRO A C 1
ATOM 1838 O O . PRO A 1 226 ? -8.965 6.849 -25.839 1.00 34.31 226 PRO A O 1
ATOM 1841 N N . CYS A 1 227 ? -8.085 5.919 -27.680 1.00 32.62 227 CYS A N 1
ATOM 1842 C CA . CYS A 1 227 ? -8.276 7.064 -28.552 1.00 32.62 227 CYS A CA 1
ATOM 1843 C C . CYS A 1 227 ? -9.758 7.080 -28.946 1.00 32.62 227 CYS A C 1
ATOM 1845 O O . CYS A 1 227 ? -10.209 6.143 -29.608 1.00 32.62 227 CYS A O 1
ATOM 1847 N N . PRO A 1 228 ? -10.541 8.107 -28.579 1.00 38.41 228 PRO A N 1
ATOM 1848 C CA . PRO A 1 228 ? -11.851 8.281 -29.168 1.00 38.41 228 PRO A CA 1
ATOM 1849 C C . PRO A 1 228 ? -11.660 8.936 -30.537 1.00 38.41 228 PRO A C 1
ATOM 1851 O O . PRO A 1 228 ? -11.133 10.043 -30.634 1.00 38.41 228 PRO A O 1
ATOM 1854 N N . GLY A 1 229 ? -12.104 8.249 -31.588 1.00 46.25 229 GLY A N 1
ATOM 1855 C CA . GLY A 1 229 ? -12.311 8.859 -32.900 1.00 46.25 229 GLY A CA 1
ATOM 1856 C C . GLY A 1 229 ? -11.340 8.409 -33.984 1.00 46.25 229 GLY A C 1
ATOM 1857 O O . GLY A 1 229 ? -10.493 9.176 -34.422 1.00 46.25 229 GLY A O 1
ATOM 1858 N N . ALA A 1 230 ? -11.539 7.195 -34.490 1.00 36.19 230 ALA A N 1
ATOM 1859 C CA . ALA A 1 230 ? -11.217 6.878 -35.880 1.00 36.19 230 ALA A CA 1
ATOM 1860 C C . ALA A 1 230 ? -12.200 5.831 -36.425 1.00 36.19 230 ALA A C 1
ATOM 1862 O O . ALA A 1 230 ? -11.810 4.805 -36.968 1.00 36.19 230 ALA A O 1
ATOM 1863 N N . SER A 1 231 ? -13.501 6.096 -36.282 1.00 40.84 231 SER A N 1
ATOM 1864 C CA . SER A 1 231 ? -14.470 5.591 -37.253 1.00 40.84 231 SER A CA 1
ATOM 1865 C C . SER A 1 231 ? -14.531 6.603 -38.385 1.00 40.84 231 SER A C 1
ATOM 1867 O O . SER A 1 231 ? -15.146 7.658 -38.239 1.00 40.84 231 SER A O 1
ATOM 1869 N N . ARG A 1 232 ? -13.904 6.283 -39.513 1.00 38.31 232 ARG A N 1
ATOM 1870 C CA . ARG A 1 232 ? -14.425 6.678 -40.820 1.00 38.31 232 ARG A CA 1
ATOM 1871 C C . ARG A 1 232 ? -14.289 5.486 -41.751 1.00 38.31 232 ARG A C 1
ATOM 1873 O O . ARG A 1 232 ? -13.191 5.134 -42.167 1.00 38.31 232 ARG A O 1
ATOM 1880 N N . GLU A 1 233 ? -15.432 4.856 -41.996 1.00 39.16 233 GLU A N 1
ATOM 1881 C CA . GLU A 1 233 ? -15.653 3.970 -43.131 1.00 39.16 233 GLU A CA 1
ATOM 1882 C C . GLU A 1 233 ? -15.296 4.684 -44.44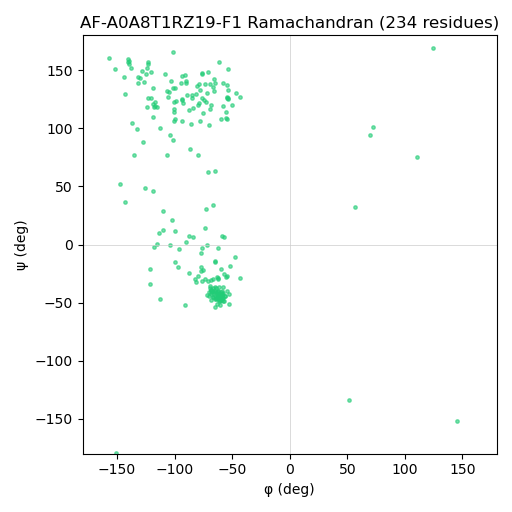8 1.00 39.16 233 GLU A C 1
ATOM 1884 O O . GLU A 1 233 ? -15.427 5.912 -44.536 1.00 39.16 233 GLU A O 1
ATOM 1889 N N . PRO A 1 234 ? -14.869 3.940 -45.479 1.00 42.94 234 PRO A N 1
ATOM 1890 C CA . PRO A 1 234 ? -14.734 4.478 -46.822 1.00 42.94 234 PRO A CA 1
ATOM 1891 C C . PRO A 1 234 ? -16.128 4.647 -47.443 1.00 42.94 234 PRO A C 1
ATOM 1893 O O . PRO A 1 234 ? -16.907 3.699 -47.513 1.00 42.94 234 PRO A O 1
ATOM 1896 N N . LEU A 1 235 ? -16.445 5.861 -47.896 1.00 43.41 235 LEU A N 1
ATOM 1897 C CA . LEU A 1 235 ? -17.561 6.083 -48.814 1.00 43.41 235 LEU A CA 1
ATOM 1898 C C . LEU A 1 235 ? -17.120 5.697 -50.232 1.00 43.41 235 LEU A C 1
ATOM 1900 O O . LEU A 1 235 ? -15.987 5.982 -50.620 1.00 43.41 235 LEU A O 1
ATOM 1904 N N . HIS A 1 236 ? -18.044 5.024 -50.919 1.00 48.09 236 HIS A N 1
ATOM 1905 C CA . HIS A 1 236 ? -18.013 4.540 -52.302 1.00 48.09 236 HIS A CA 1
ATOM 1906 C C . HIS A 1 236 ? -17.378 5.481 -53.330 1.00 48.09 236 HIS A C 1
ATOM 1908 O O . HIS A 1 236 ? -17.629 6.705 -53.251 1.00 48.09 236 HIS A O 1
#

Radius of gyration: 20.98 Å; Cα contacts (8 Å, |Δi|>4): 346; chains: 1; bounding box: 57×45×80 Å

Mean predicted aligned error: 12.32 Å

Solvent-accessible surface area (backbone atoms only — not comparable to full-atom values): 13768 Å² total; per-residue (Å²): 110,64,67,57,56,36,52,45,54,62,49,52,55,58,70,44,36,65,56,26,29,51,36,36,24,60,51,60,19,67,79,32,84,59,68,88,56,52,70,65,57,38,50,49,38,46,53,51,49,44,53,50,52,54,51,50,38,52,52,52,53,54,40,34,75,72,67,42,40,52,65,50,90,88,46,96,70,46,58,28,50,47,71,61,22,36,31,31,74,46,100,39,35,37,40,39,35,34,39,36,64,52,68,46,80,40,66,32,76,52,88,71,43,62,32,28,36,42,33,42,36,42,35,43,69,60,75,75,94,76,63,96,83,62,85,84,66,76,77,72,66,47,41,32,33,38,32,33,32,76,65,54,57,102,83,54,97,60,78,44,43,41,31,31,38,26,38,58,42,78,63,80,74,80,91,80,64,98,48,78,66,59,74,76,72,55,88,65,66,70,37,33,68,48,80,75,43,80,76,40,68,66,86,69,51,71,60,54,49,51,49,52,49,52,52,54,59,70,72,48,89,76,72,77,75,84,76,87,82,82,88,74,79,87,78,133